Protein AF-A0A9K3I6A5-F1 (afdb_monomer_lite)

Radius of gyration: 23.33 Å; chains: 1; bounding box: 49×48×54 Å

Structure (mmCIF, N/CA/C/O backbone):
data_AF-A0A9K3I6A5-F1
#
_entry.id   AF-A0A9K3I6A5-F1
#
loop_
_atom_site.group_PDB
_atom_site.id
_atom_site.type_symbol
_atom_site.label_atom_id
_atom_site.label_alt_id
_atom_site.label_comp_id
_atom_site.label_asym_id
_atom_site.label_entity_id
_atom_site.label_seq_id
_atom_site.pdbx_PDB_ins_code
_atom_site.Cartn_x
_atom_site.Cartn_y
_atom_site.Cartn_z
_atom_site.occupancy
_atom_site.B_iso_or_equiv
_atom_site.auth_seq_id
_atom_site.auth_comp_id
_atom_site.auth_asym_id
_atom_site.auth_atom_id
_atom_site.pdbx_PDB_model_num
ATOM 1 N N . MET A 1 1 ? 2.459 -19.059 -6.907 1.00 91.19 1 MET A N 1
ATOM 2 C CA . MET A 1 1 ? 3.834 -18.663 -7.290 1.00 91.19 1 MET A CA 1
ATOM 3 C C . MET A 1 1 ? 4.546 -19.708 -8.149 1.00 91.19 1 MET A C 1
ATOM 5 O O . MET A 1 1 ? 4.910 -19.377 -9.267 1.00 91.19 1 MET A O 1
ATOM 9 N N . LEU A 1 2 ? 4.721 -20.963 -7.708 1.00 96.62 2 LEU A N 1
ATOM 10 C CA . LEU A 1 2 ? 5.459 -21.967 -8.505 1.00 96.62 2 LEU A CA 1
ATOM 11 C C . LEU A 1 2 ? 4.764 -22.342 -9.825 1.00 96.62 2 LEU A C 1
ATOM 13 O O . LEU A 1 2 ? 5.400 -22.344 -10.875 1.00 96.62 2 LEU A O 1
ATOM 17 N N . PHE A 1 3 ? 3.450 -22.591 -9.791 1.00 98.12 3 PHE A N 1
ATOM 18 C CA . PHE A 1 3 ? 2.690 -22.912 -11.003 1.00 98.12 3 PHE A CA 1
ATOM 19 C C . PHE A 1 3 ? 2.678 -21.756 -12.011 1.00 98.12 3 PHE A C 1
ATOM 21 O O . PHE A 1 3 ? 2.922 -21.981 -13.190 1.00 98.12 3 PHE A O 1
ATOM 28 N N . SER A 1 4 ? 2.455 -20.517 -11.554 1.00 97.44 4 SER A N 1
ATOM 29 C CA . SER A 1 4 ? 2.487 -19.337 -12.426 1.00 97.44 4 SER A CA 1
ATOM 30 C C . SER A 1 4 ? 3.867 -19.139 -13.060 1.00 97.44 4 SER A C 1
ATOM 32 O O . SER A 1 4 ? 3.940 -18.835 -14.246 1.00 97.44 4 SER A O 1
ATOM 34 N N . GLY A 1 5 ? 4.953 -19.388 -12.318 1.00 97.69 5 GLY A N 1
ATOM 35 C CA . GLY A 1 5 ? 6.316 -19.368 -12.858 1.00 97.69 5 GLY A CA 1
ATOM 36 C C . GLY A 1 5 ? 6.540 -20.426 -13.942 1.00 97.69 5 GLY A C 1
ATOM 37 O O . GLY A 1 5 ? 6.960 -20.094 -15.047 1.00 97.69 5 GLY A O 1
ATOM 38 N N . TRP A 1 6 ? 6.187 -21.688 -13.672 1.00 98.19 6 TRP A N 1
ATOM 39 C CA . TRP A 1 6 ? 6.260 -22.761 -14.674 1.00 98.19 6 TRP A CA 1
ATOM 40 C C . TRP A 1 6 ? 5.410 -22.448 -15.913 1.00 98.19 6 TRP A C 1
ATOM 42 O O . TRP A 1 6 ? 5.865 -22.622 -17.042 1.00 98.19 6 TRP A O 1
ATOM 52 N N . PHE A 1 7 ? 4.190 -21.948 -15.712 1.00 98.56 7 PHE A N 1
ATOM 53 C CA . PHE A 1 7 ? 3.254 -21.631 -16.785 1.00 98.56 7 PHE A CA 1
ATOM 54 C C . PHE A 1 7 ? 3.780 -20.505 -17.680 1.00 98.56 7 PHE A C 1
ATOM 56 O O . PHE A 1 7 ? 3.837 -20.671 -18.898 1.00 98.56 7 PHE A O 1
ATOM 63 N N . HIS A 1 8 ? 4.234 -19.393 -17.097 1.00 98.38 8 HIS A N 1
ATOM 64 C CA . HIS A 1 8 ? 4.787 -18.266 -17.852 1.00 98.38 8 HIS A CA 1
ATOM 65 C C . HIS A 1 8 ? 6.189 -18.522 -18.414 1.00 98.38 8 HIS A C 1
ATOM 67 O O . HIS A 1 8 ? 6.674 -17.714 -19.195 1.00 98.38 8 HIS A O 1
ATOM 73 N N . TYR A 1 9 ? 6.826 -19.645 -18.080 1.00 98.06 9 TYR A N 1
ATOM 74 C CA . TYR A 1 9 ? 8.066 -20.072 -18.724 1.00 98.06 9 TYR A CA 1
ATOM 75 C C . TYR A 1 9 ? 7.823 -21.095 -19.846 1.00 98.06 9 TYR A C 1
ATOM 77 O O . TYR A 1 9 ? 8.340 -20.940 -20.948 1.00 98.06 9 TYR A O 1
ATOM 85 N N . HIS A 1 10 ? 7.002 -22.124 -19.604 1.00 98.06 10 HIS A N 1
ATOM 86 C CA . HIS A 1 10 ? 6.836 -23.255 -20.529 1.00 98.06 10 HIS A CA 1
ATOM 87 C C . HIS A 1 10 ? 5.569 -23.225 -21.390 1.00 98.06 10 HIS A C 1
ATOM 89 O O . HIS A 1 10 ? 5.516 -23.928 -22.400 1.00 98.06 10 HIS A O 1
ATOM 95 N N . LYS A 1 11 ? 4.521 -22.499 -20.986 1.00 98.25 11 LYS A N 1
ATOM 96 C CA . LYS A 1 11 ? 3.213 -22.513 -21.670 1.00 98.25 11 LYS A CA 1
ATOM 97 C C . LYS A 1 11 ? 2.861 -21.181 -22.312 1.00 98.25 11 LYS A C 1
ATOM 99 O O . LYS A 1 11 ? 2.410 -21.169 -23.451 1.00 98.25 11 LYS A O 1
ATOM 104 N N . ALA A 1 12 ? 3.079 -20.083 -21.601 1.00 97.88 12 ALA A N 1
ATOM 105 C CA . ALA A 1 12 ? 2.720 -18.740 -22.037 1.00 97.88 12 ALA A CA 1
ATOM 106 C C . ALA A 1 12 ? 3.873 -17.762 -21.776 1.00 97.88 12 ALA A C 1
ATOM 108 O O . ALA A 1 12 ? 3.742 -16.840 -20.969 1.00 97.88 12 ALA A O 1
ATOM 109 N N . ALA A 1 13 ? 5.005 -18.001 -22.447 1.00 98.31 13 ALA A N 1
ATOM 110 C CA . ALA A 1 13 ? 6.182 -17.138 -22.385 1.00 98.31 13 ALA A CA 1
ATOM 111 C C . ALA A 1 13 ? 5.882 -15.749 -22.982 1.00 98.31 13 ALA A C 1
ATOM 113 O O . ALA A 1 13 ? 5.562 -15.665 -24.175 1.00 98.31 13 ALA A O 1
ATOM 114 N N . PRO A 1 14 ? 5.967 -14.655 -22.195 1.00 97.62 14 PRO A N 1
ATOM 115 C CA . PRO A 1 14 ? 5.760 -13.309 -22.715 1.00 97.62 14 PRO A CA 1
ATOM 116 C C . PRO A 1 14 ? 6.857 -12.910 -23.708 1.00 97.62 14 PRO A C 1
ATOM 118 O O . PRO A 1 14 ? 7.991 -13.386 -23.652 1.00 97.62 14 PRO A O 1
ATOM 121 N N . LYS A 1 15 ? 6.523 -11.998 -24.624 1.00 97.69 15 LYS A N 1
ATOM 122 C CA . LYS A 1 15 ? 7.484 -11.428 -25.581 1.00 97.69 15 LYS A CA 1
ATOM 123 C C . LYS A 1 15 ? 8.241 -10.257 -24.955 1.00 97.69 15 LYS A C 1
ATOM 125 O O . LYS A 1 15 ? 7.731 -9.617 -24.043 1.00 97.69 15 LYS A O 1
ATOM 130 N N . LEU A 1 16 ? 9.403 -9.908 -25.514 1.00 95.94 16 LEU A N 1
ATOM 131 C CA . LEU A 1 16 ? 10.218 -8.782 -25.038 1.00 95.94 16 LEU A CA 1
ATOM 132 C C . LEU A 1 16 ? 9.429 -7.463 -24.949 1.00 95.94 16 LEU A C 1
ATOM 134 O O . LEU A 1 16 ? 9.549 -6.761 -23.955 1.00 95.94 16 LEU A O 1
ATOM 138 N N . ALA A 1 17 ? 8.562 -7.180 -25.927 1.00 94.56 17 ALA A N 1
ATOM 139 C CA . ALA A 1 17 ? 7.719 -5.983 -25.923 1.00 94.56 17 ALA A CA 1
ATOM 140 C C . ALA A 1 17 ? 6.834 -5.861 -24.666 1.00 94.56 17 ALA A C 1
ATOM 142 O O . ALA A 1 17 ? 6.583 -4.753 -24.218 1.00 94.56 17 ALA A O 1
ATOM 143 N N . TRP A 1 18 ? 6.404 -6.981 -24.072 1.00 95.62 18 TRP A N 1
ATOM 144 C CA . TRP A 1 18 ? 5.641 -6.968 -22.820 1.00 95.62 18 TRP A CA 1
ATOM 145 C C . TRP A 1 18 ? 6.509 -6.552 -21.627 1.00 95.62 18 TRP A C 1
ATOM 147 O O . TRP A 1 18 ? 6.072 -5.775 -20.790 1.00 95.62 18 TRP A O 1
ATOM 157 N N . PHE A 1 19 ? 7.757 -7.028 -21.569 1.00 95.25 19 PHE A N 1
ATOM 158 C CA . PHE A 1 19 ? 8.698 -6.650 -20.510 1.00 95.25 19 PHE A CA 1
ATOM 159 C C . PHE A 1 19 ? 9.186 -5.199 -20.629 1.00 95.25 19 PHE A C 1
ATOM 161 O O . PHE A 1 19 ? 9.589 -4.610 -19.631 1.00 95.25 19 PHE A O 1
ATOM 168 N N . GLN A 1 20 ? 9.180 -4.638 -21.841 1.00 94.00 20 GLN A N 1
ATOM 169 C CA . GLN A 1 20 ? 9.638 -3.274 -22.119 1.00 94.00 20 GLN A CA 1
ATOM 170 C C . GLN A 1 20 ? 8.522 -2.223 -22.063 1.00 94.00 20 GLN A C 1
ATOM 172 O O . GLN A 1 20 ? 8.818 -1.037 -22.180 1.00 94.00 20 GLN A O 1
ATOM 177 N N . ASP A 1 21 ? 7.267 -2.632 -21.858 1.00 92.50 21 ASP A N 1
ATOM 178 C CA . ASP A 1 21 ? 6.134 -1.727 -21.643 1.00 92.50 21 ASP A CA 1
ATOM 179 C C . ASP A 1 21 ? 6.177 -1.155 -20.213 1.00 92.50 21 ASP A C 1
ATOM 181 O O . ASP A 1 21 ? 5.467 -1.583 -19.295 1.00 92.50 21 ASP A O 1
ATOM 185 N N . VAL A 1 22 ? 7.103 -0.217 -20.005 1.00 92.88 22 VAL A N 1
ATOM 186 C CA . VAL A 1 22 ? 7.383 0.377 -18.693 1.00 92.88 22 VAL A CA 1
ATOM 187 C C . VAL A 1 22 ? 6.259 1.284 -18.218 1.00 92.88 22 VAL A C 1
ATOM 189 O O . VAL A 1 22 ? 6.018 1.360 -17.016 1.00 92.88 22 VAL A O 1
ATOM 192 N N . GLU A 1 23 ? 5.536 1.927 -19.132 1.00 89.69 23 GLU A N 1
ATOM 193 C CA . GLU A 1 23 ? 4.341 2.703 -18.820 1.00 89.69 23 GLU A CA 1
ATOM 194 C C . GLU A 1 23 ? 3.260 1.805 -18.208 1.00 89.69 23 GLU A C 1
ATOM 196 O O . GLU A 1 23 ? 2.733 2.112 -17.134 1.00 89.69 23 GLU A O 1
ATOM 201 N N . SER A 1 24 ? 2.961 0.663 -18.838 1.00 89.56 24 SER A N 1
ATOM 202 C CA . SER A 1 24 ? 2.014 -0.308 -18.286 1.00 89.56 24 SER A CA 1
ATOM 203 C C . SER A 1 24 ? 2.504 -0.876 -16.958 1.00 89.56 24 SER A C 1
ATOM 205 O O . SER A 1 24 ? 1.745 -0.884 -15.986 1.00 89.56 24 SER A O 1
ATOM 207 N N . MET A 1 25 ? 3.773 -1.289 -16.875 1.00 92.31 25 MET A N 1
ATOM 208 C CA . MET A 1 25 ? 4.369 -1.815 -15.644 1.00 92.31 25 MET A CA 1
ATOM 209 C C . MET A 1 25 ? 4.232 -0.824 -14.479 1.00 92.31 25 MET A C 1
ATOM 211 O O . MET A 1 25 ? 3.760 -1.194 -13.404 1.00 92.31 25 MET A O 1
ATOM 215 N N . LEU A 1 26 ? 4.611 0.441 -14.682 1.00 89.56 26 LEU A N 1
ATOM 216 C CA . LEU A 1 26 ? 4.560 1.467 -13.640 1.00 89.56 26 LEU A CA 1
ATOM 217 C C . LEU A 1 26 ? 3.125 1.809 -13.244 1.00 89.56 26 LEU A C 1
ATOM 219 O O . LEU A 1 26 ? 2.847 1.911 -12.052 1.00 89.56 26 LEU A O 1
ATOM 223 N N . ASN A 1 27 ? 2.198 1.914 -14.197 1.00 86.38 27 ASN A N 1
ATOM 224 C CA . ASN A 1 27 ? 0.789 2.162 -13.886 1.00 86.38 27 ASN A CA 1
ATOM 225 C C . ASN A 1 27 ? 0.187 1.025 -13.048 1.00 86.38 27 ASN A C 1
ATOM 227 O O . ASN A 1 27 ? -0.461 1.280 -12.032 1.00 86.38 27 ASN A O 1
ATOM 231 N N . HIS A 1 28 ? 0.442 -0.231 -13.425 1.00 88.44 28 HIS A N 1
ATOM 232 C CA . HIS A 1 28 ? -0.059 -1.389 -12.683 1.00 88.44 28 HIS A CA 1
ATOM 233 C C . HIS A 1 28 ? 0.605 -1.533 -11.311 1.00 88.44 28 HIS A C 1
ATOM 235 O O . HIS A 1 28 ? -0.071 -1.893 -10.349 1.00 88.44 28 HIS A O 1
ATOM 241 N N . HIS A 1 29 ? 1.898 -1.233 -11.178 1.00 91.19 29 HIS A N 1
ATOM 242 C CA . HIS A 1 29 ? 2.571 -1.302 -9.883 1.00 91.19 29 HIS A CA 1
ATOM 243 C C . HIS A 1 29 ? 2.175 -0.150 -8.954 1.00 91.19 29 HIS A C 1
ATOM 245 O O . HIS A 1 29 ? 1.862 -0.390 -7.792 1.00 91.19 29 HIS A O 1
ATOM 251 N N . LEU A 1 30 ? 2.137 1.092 -9.436 1.00 88.31 30 LEU A N 1
ATOM 252 C CA . LEU A 1 30 ? 1.812 2.243 -8.593 1.00 88.31 30 LEU A CA 1
ATOM 253 C C . LEU A 1 30 ? 0.329 2.263 -8.212 1.00 88.31 30 LEU A C 1
ATOM 255 O O . LEU A 1 30 ? 0.004 2.329 -7.029 1.00 88.31 30 LEU A O 1
ATOM 259 N N . ALA A 1 31 ? -0.581 2.182 -9.185 1.00 88.94 31 ALA A N 1
ATOM 260 C CA . ALA A 1 31 ? -2.014 2.261 -8.902 1.00 88.94 31 ALA A CA 1
ATOM 261 C C . ALA A 1 31 ? -2.582 0.921 -8.415 1.00 88.94 31 ALA A C 1
ATOM 263 O O . ALA A 1 31 ? -3.365 0.889 -7.470 1.00 88.94 31 ALA A O 1
ATOM 264 N N . GLY A 1 32 ? -2.181 -0.184 -9.048 1.00 88.12 32 GLY A N 1
ATOM 265 C CA . GLY A 1 32 ? -2.659 -1.521 -8.707 1.00 88.12 32 GLY A CA 1
ATOM 266 C C . GLY A 1 32 ? -1.982 -2.066 -7.455 1.00 88.12 32 GLY A C 1
ATOM 267 O O . GLY A 1 32 ? -2.600 -2.132 -6.400 1.00 88.12 32 GLY A O 1
ATOM 268 N N . LEU A 1 33 ? -0.710 -2.456 -7.564 1.00 90.94 33 LEU A N 1
ATOM 269 C CA . LEU A 1 33 ? -0.003 -3.145 -6.479 1.00 90.94 33 LEU A CA 1
ATOM 270 C C . LEU A 1 33 ? 0.092 -2.288 -5.208 1.00 90.94 33 LEU A C 1
ATOM 272 O O . LEU A 1 33 ? -0.304 -2.745 -4.139 1.00 90.94 33 LEU A O 1
ATOM 276 N N . LEU A 1 34 ? 0.596 -1.057 -5.318 1.00 89.31 34 LEU A N 1
ATOM 277 C CA . LEU A 1 34 ? 0.757 -0.171 -4.165 1.00 89.31 34 LEU A CA 1
ATOM 278 C C . LEU A 1 34 ? -0.564 0.504 -3.792 1.00 89.31 34 LEU A C 1
ATOM 280 O O . LEU A 1 34 ? -0.952 0.456 -2.632 1.00 89.31 34 LEU A O 1
ATOM 284 N N . GLY A 1 35 ? -1.282 1.088 -4.753 1.00 89.25 35 GLY A N 1
ATOM 285 C CA . GLY A 1 35 ? -2.539 1.795 -4.495 1.00 89.25 35 GLY A CA 1
ATOM 286 C C . GLY A 1 35 ? -3.647 0.892 -3.948 1.00 89.25 35 GLY A C 1
ATOM 287 O O . GLY A 1 35 ? -4.131 1.129 -2.842 1.00 89.25 35 GLY A O 1
ATOM 288 N N . LEU A 1 36 ? -4.031 -0.166 -4.674 1.00 91.38 36 LEU A N 1
ATOM 289 C CA . LEU A 1 36 ? -5.072 -1.094 -4.203 1.00 91.38 36 LEU A CA 1
ATOM 290 C C . LEU A 1 36 ? -4.603 -1.918 -3.002 1.00 91.38 36 LEU A C 1
ATOM 292 O O . LEU A 1 36 ? -5.423 -2.222 -2.138 1.00 91.38 36 LEU A O 1
ATOM 296 N N . GLY A 1 37 ? -3.312 -2.256 -2.917 1.00 91.12 37 GLY A N 1
ATOM 297 C CA . GLY A 1 37 ? -2.743 -2.925 -1.744 1.00 91.12 37 GLY A CA 1
ATOM 298 C C . GLY A 1 37 ? -2.881 -2.072 -0.483 1.00 91.12 37 GLY A C 1
ATOM 299 O O . GLY A 1 37 ? -3.401 -2.538 0.527 1.00 91.12 37 GLY A O 1
ATOM 300 N N . SER A 1 38 ? -2.501 -0.798 -0.578 1.00 90.06 38 SER A N 1
ATOM 301 C CA . SER A 1 38 ? -2.636 0.202 0.483 1.00 90.06 38 SER A CA 1
ATOM 302 C C . SER A 1 38 ? -4.102 0.419 0.876 1.00 90.06 38 SER A C 1
ATOM 304 O O . SER A 1 38 ? -4.455 0.258 2.040 1.00 90.06 38 SER A O 1
ATOM 306 N N . LEU A 1 39 ? -4.992 0.642 -0.100 1.00 92.50 39 LEU A N 1
ATOM 307 C CA . LEU A 1 39 ? -6.433 0.795 0.138 1.00 92.50 39 LEU A CA 1
ATOM 308 C C . LEU A 1 39 ? -7.047 -0.434 0.826 1.00 92.50 39 LEU A C 1
ATOM 310 O O . LEU A 1 39 ? -7.827 -0.296 1.768 1.00 92.50 39 LEU A O 1
ATOM 314 N N . SER A 1 40 ? -6.682 -1.638 0.377 1.00 93.81 40 SER A N 1
ATOM 315 C CA . SER A 1 40 ? -7.147 -2.891 0.985 1.00 93.81 40 SER A CA 1
ATOM 316 C C . SER A 1 40 ? -6.631 -3.038 2.415 1.00 93.81 40 SER A C 1
ATOM 318 O O . SER A 1 40 ? -7.360 -3.504 3.288 1.00 93.81 40 SER A O 1
ATOM 320 N N . TRP A 1 41 ? -5.391 -2.613 2.669 1.00 95.19 41 TRP A N 1
ATOM 321 C CA . TRP A 1 41 ? -4.797 -2.629 4.000 1.00 95.19 41 TRP A CA 1
ATOM 322 C C . TRP A 1 41 ? -5.460 -1.627 4.949 1.00 95.19 41 TRP A C 1
ATOM 324 O O . TRP A 1 41 ? -5.716 -1.975 6.099 1.00 95.19 41 TRP A O 1
ATOM 334 N N . ALA A 1 42 ? -5.823 -0.426 4.494 1.00 93.94 42 ALA A N 1
ATOM 335 C CA . ALA A 1 42 ? -6.663 0.472 5.290 1.00 93.94 42 ALA A CA 1
ATOM 336 C C . ALA A 1 42 ? -8.033 -0.123 5.576 1.00 93.94 42 ALA A C 1
ATOM 338 O O . ALA A 1 42 ? -8.463 -0.101 6.723 1.00 93.94 42 ALA A O 1
ATOM 339 N N . GLY A 1 43 ? -8.705 -0.686 4.568 1.00 93.81 43 GLY A N 1
ATOM 340 C CA . GLY A 1 43 ? -9.987 -1.360 4.775 1.00 93.81 43 GLY A CA 1
ATOM 341 C C . GLY A 1 43 ? -9.877 -2.466 5.828 1.00 93.81 43 GLY A C 1
ATOM 342 O O . GLY A 1 43 ? -10.705 -2.549 6.731 1.00 93.81 43 GLY A O 1
ATOM 343 N N . HIS A 1 44 ? -8.809 -3.266 5.775 1.00 95.50 44 HIS A N 1
ATOM 344 C CA . HIS A 1 44 ? -8.507 -4.269 6.795 1.00 95.50 44 HIS A CA 1
ATOM 345 C C . HIS A 1 44 ? -8.304 -3.642 8.183 1.00 95.50 44 HIS A C 1
ATOM 347 O O . HIS A 1 44 ? -8.924 -4.086 9.148 1.00 95.50 44 HIS A O 1
ATOM 353 N N . GLN A 1 45 ? -7.480 -2.598 8.292 1.00 95.56 45 GLN A N 1
ATOM 354 C CA . GLN A 1 45 ? -7.250 -1.913 9.564 1.00 95.56 45 GLN A CA 1
ATOM 355 C C . GLN A 1 45 ? -8.550 -1.344 10.141 1.00 95.56 45 GLN A C 1
ATOM 357 O O . GLN A 1 45 ? -8.849 -1.595 11.304 1.00 95.56 45 GLN A O 1
ATOM 362 N N . VAL A 1 46 ? -9.347 -0.641 9.332 1.00 94.94 46 VAL A N 1
ATOM 363 C CA . VAL A 1 46 ? -10.582 0.029 9.760 1.00 94.94 46 VAL A CA 1
ATOM 364 C C . VAL A 1 46 ? -11.654 -0.965 10.195 1.00 94.94 46 VAL A C 1
ATOM 366 O O . VAL A 1 46 ? -12.281 -0.777 11.234 1.00 94.94 46 VAL A O 1
ATOM 369 N N . HIS A 1 47 ? -11.870 -2.025 9.417 1.00 94.75 47 HIS A N 1
ATOM 370 C CA . HIS A 1 47 ? -12.995 -2.936 9.639 1.00 94.75 47 HIS A CA 1
ATOM 371 C C . HIS A 1 47 ? -12.657 -4.144 10.515 1.00 94.75 47 HIS A C 1
ATOM 373 O O . HIS A 1 47 ? -13.576 -4.787 11.015 1.00 94.75 47 HIS A O 1
ATOM 379 N N . LEU A 1 48 ? -11.373 -4.474 10.694 1.00 94.88 48 LEU A N 1
ATOM 380 C CA . LEU A 1 48 ? -10.950 -5.662 11.442 1.00 94.88 48 LEU A CA 1
ATOM 381 C C . LEU A 1 48 ? -9.98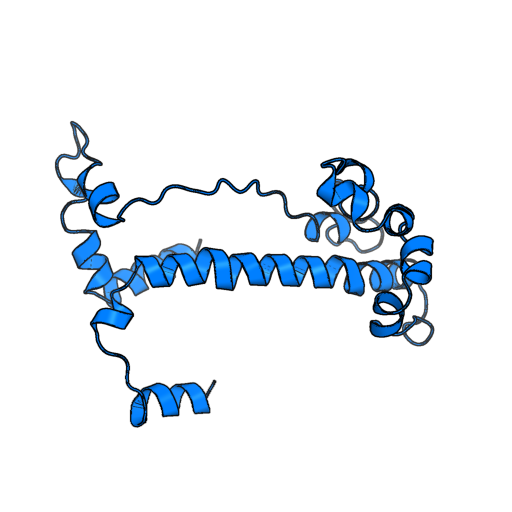0 -5.329 12.570 1.00 94.88 48 LEU A C 1
ATOM 383 O O . LEU A 1 48 ? -10.259 -5.650 13.722 1.00 94.88 48 LEU A O 1
ATOM 387 N N . SER A 1 49 ? -8.848 -4.692 12.268 1.00 95.44 49 SER A N 1
ATOM 388 C CA . SER A 1 49 ? -7.808 -4.487 13.283 1.00 95.44 49 SER A CA 1
ATOM 389 C C . SER A 1 49 ? -8.239 -3.499 14.369 1.00 95.44 49 SER A C 1
ATOM 391 O O . SER A 1 49 ? -8.012 -3.769 15.543 1.00 95.44 49 SER A O 1
ATOM 393 N N . LEU A 1 50 ? -8.878 -2.386 13.998 1.00 95.44 50 LEU A N 1
ATOM 394 C CA . LEU A 1 50 ? -9.314 -1.332 14.918 1.00 95.44 50 LEU A CA 1
ATOM 395 C C . LEU A 1 50 ? -10.303 -1.836 15.986 1.00 95.44 50 LEU A C 1
ATOM 397 O O . LEU A 1 50 ? -9.985 -1.691 17.170 1.00 95.44 50 LEU A O 1
ATOM 401 N N . PRO A 1 51 ? -11.431 -2.487 15.626 1.00 95.62 51 PRO A N 1
ATOM 402 C CA . PRO A 1 51 ? -12.369 -3.026 16.612 1.00 95.62 51 PRO A CA 1
ATOM 403 C C . PRO A 1 51 ? -11.707 -3.990 17.595 1.00 95.62 51 PRO A C 1
ATOM 405 O O . PRO A 1 51 ? -11.877 -3.869 18.806 1.00 95.62 51 PRO A O 1
ATOM 408 N N . ILE A 1 52 ? -10.899 -4.921 17.079 1.00 95.88 52 ILE A N 1
ATOM 409 C CA . ILE A 1 52 ? -10.222 -5.933 17.897 1.00 95.88 52 ILE A CA 1
ATOM 410 C C . ILE A 1 52 ? -9.225 -5.269 18.849 1.00 95.88 52 ILE A C 1
ATOM 412 O O . ILE A 1 52 ? -9.210 -5.586 20.039 1.00 95.88 52 ILE A O 1
ATOM 416 N N . ASN A 1 53 ? -8.425 -4.313 18.366 1.00 94.50 53 ASN A N 1
ATOM 417 C CA . ASN A 1 53 ? -7.452 -3.625 19.212 1.00 94.50 53 ASN A CA 1
ATOM 418 C C . ASN A 1 53 ? -8.107 -2.801 20.318 1.00 94.50 53 ASN A C 1
ATOM 420 O O . ASN A 1 53 ? -7.521 -2.677 21.388 1.00 94.50 53 ASN A O 1
ATOM 424 N N . GLN A 1 54 ? -9.310 -2.268 20.112 1.00 93.38 54 GLN A N 1
ATOM 425 C CA . GLN A 1 54 ? -10.017 -1.550 21.171 1.00 93.38 54 GLN A CA 1
ATOM 426 C C . GLN A 1 54 ? -10.354 -2.467 22.354 1.00 93.38 54 GLN A C 1
ATOM 428 O O . GLN A 1 54 ? -10.164 -2.074 23.505 1.00 93.38 54 GLN A O 1
ATOM 433 N N . PHE A 1 55 ? -10.769 -3.707 22.085 1.00 94.75 55 PHE A N 1
ATOM 434 C CA . PHE A 1 55 ? -10.995 -4.714 23.126 1.00 94.75 55 PHE A CA 1
ATOM 435 C C . PHE A 1 55 ? -9.694 -5.204 23.766 1.00 94.75 55 PHE A C 1
ATOM 437 O O . PHE A 1 55 ? -9.618 -5.307 24.991 1.00 94.75 55 PHE A O 1
ATOM 444 N N . LEU A 1 56 ? -8.655 -5.455 22.963 1.00 94.88 56 LEU A N 1
ATOM 445 C CA . LEU A 1 56 ? -7.347 -5.873 23.480 1.00 94.88 56 LEU A CA 1
ATOM 446 C C . LEU A 1 56 ? -6.731 -4.802 24.388 1.00 94.88 56 LEU A C 1
ATOM 448 O O . LEU A 1 56 ? -6.248 -5.119 25.473 1.00 94.88 56 LEU A O 1
ATOM 452 N N . ASN A 1 57 ? -6.820 -3.529 24.000 1.00 92.94 57 ASN A N 1
ATOM 453 C CA . ASN A 1 57 ? -6.340 -2.406 24.805 1.00 92.94 57 ASN A CA 1
ATOM 454 C C . ASN A 1 57 ? -7.162 -2.210 26.090 1.00 92.94 57 ASN A C 1
ATOM 456 O O . ASN A 1 57 ? -6.651 -1.656 27.061 1.00 92.94 57 ASN A O 1
ATOM 460 N N . ALA A 1 58 ? -8.412 -2.682 26.119 1.00 93.44 58 ALA A N 1
ATOM 461 C CA . ALA A 1 58 ? -9.250 -2.720 27.316 1.00 93.44 58 ALA A CA 1
ATOM 462 C C . ALA A 1 58 ? -9.000 -3.961 28.201 1.00 93.44 58 ALA A C 1
ATOM 464 O O . ALA A 1 58 ? -9.628 -4.096 29.250 1.00 93.44 58 ALA A O 1
ATOM 465 N N . GLY A 1 59 ? -8.091 -4.861 27.806 1.00 94.38 59 GLY A N 1
ATOM 466 C CA . GLY A 1 59 ? -7.736 -6.059 28.570 1.00 94.38 59 GLY A CA 1
ATOM 467 C C . GLY A 1 59 ? -8.757 -7.196 28.479 1.00 94.38 59 GLY A C 1
ATOM 468 O O . GLY A 1 59 ? -8.774 -8.063 29.351 1.00 94.38 59 GLY A O 1
ATOM 469 N N . VAL A 1 60 ? -9.615 -7.198 27.456 1.00 96.31 60 VAL A N 1
ATOM 470 C CA . VAL A 1 60 ? -10.577 -8.285 27.223 1.00 96.31 60 VAL A CA 1
ATOM 471 C C . VAL A 1 60 ? -9.838 -9.540 26.758 1.00 96.31 60 VAL A C 1
ATOM 473 O O . VAL A 1 60 ? -8.963 -9.466 25.893 1.00 96.31 60 VAL A O 1
ATOM 476 N N . ASP A 1 61 ? -10.186 -10.699 27.328 1.00 96.75 61 ASP A N 1
ATOM 477 C CA . ASP A 1 61 ? -9.616 -11.979 26.898 1.00 96.75 61 ASP A CA 1
ATOM 478 C C . ASP A 1 61 ? -9.951 -12.219 25.413 1.00 96.75 61 ASP A C 1
ATOM 480 O O . ASP A 1 61 ? -11.121 -12.108 25.038 1.00 96.75 61 ASP A O 1
ATOM 484 N N . PRO A 1 62 ? -8.975 -12.577 24.557 1.00 94.88 62 PRO A N 1
ATOM 485 C CA . PRO A 1 62 ? -9.210 -12.797 23.131 1.00 94.88 62 PRO A CA 1
ATOM 486 C C . PRO A 1 62 ? -10.333 -13.785 22.791 1.00 94.88 62 PRO A C 1
ATOM 488 O O . PRO A 1 62 ? -10.870 -13.717 21.690 1.00 94.88 62 PRO A O 1
ATOM 491 N N . LYS A 1 63 ? -10.689 -14.706 23.696 1.00 96.06 63 LYS A N 1
ATOM 492 C CA . LYS A 1 63 ? -11.793 -15.663 23.505 1.00 96.06 63 LYS A CA 1
ATOM 493 C C . LYS A 1 63 ? -13.176 -15.039 23.673 1.00 96.06 63 LYS A C 1
ATOM 495 O O . LYS A 1 63 ? -14.138 -15.582 23.143 1.00 96.06 63 LYS A O 1
ATOM 500 N N . GLU A 1 64 ? -13.260 -13.940 24.415 1.00 95.62 64 GLU A N 1
ATOM 501 C CA . GLU A 1 64 ? -14.495 -13.188 24.655 1.00 95.62 64 GLU A CA 1
ATOM 502 C C . GLU A 1 64 ? -14.709 -12.099 23.590 1.00 95.62 64 GLU A C 1
ATOM 504 O O . GLU A 1 64 ? -15.798 -11.537 23.478 1.00 95.62 64 GLU A O 1
ATOM 509 N N . ILE A 1 65 ? -13.676 -11.791 22.794 1.00 95.12 65 ILE A N 1
ATOM 510 C CA . ILE A 1 65 ? -13.787 -10.864 21.668 1.00 95.12 65 ILE A CA 1
ATOM 511 C C . ILE A 1 65 ? -14.560 -11.554 20.544 1.00 95.12 65 ILE A C 1
ATOM 513 O O . ILE A 1 65 ? -14.219 -12.654 20.109 1.00 95.12 65 ILE A O 1
ATOM 517 N N . GLN A 1 66 ? -15.586 -10.865 20.052 1.00 94.56 66 GLN A N 1
ATOM 518 C CA . GLN A 1 66 ? -16.343 -11.272 18.873 1.00 94.56 66 GLN A CA 1
ATOM 519 C C . GLN A 1 66 ? -15.427 -11.534 17.677 1.00 94.56 66 GLN A C 1
ATOM 521 O O . GLN A 1 66 ? -14.365 -10.925 17.509 1.00 94.56 66 GLN A O 1
ATOM 526 N N . LEU A 1 67 ? -15.834 -12.463 16.820 1.00 95.56 67 LEU A N 1
ATOM 527 C CA . LEU A 1 67 ? -15.005 -12.848 15.689 1.00 95.56 67 LEU A CA 1
ATOM 528 C C . LEU A 1 67 ? -14.981 -11.728 14.635 1.00 95.56 67 LEU A C 1
ATOM 530 O O . LEU A 1 67 ? -15.984 -11.046 14.431 1.00 95.56 67 LEU A O 1
ATOM 534 N N . PRO A 1 68 ? -13.876 -11.565 13.881 1.00 94.25 68 PRO A N 1
ATOM 535 C CA . PRO A 1 68 ? -13.720 -10.462 12.926 1.00 94.25 68 PRO A CA 1
ATOM 536 C C . PRO A 1 68 ? -14.872 -10.330 11.911 1.00 94.25 68 PRO A C 1
ATOM 538 O O . PRO A 1 68 ? -15.241 -9.229 11.513 1.00 94.25 68 PRO A O 1
ATOM 541 N N . HIS A 1 69 ? -15.467 -11.451 11.492 1.00 95.38 69 HIS A N 1
ATOM 542 C CA . HIS A 1 69 ? -16.579 -11.448 10.540 1.00 95.38 69 HIS A CA 1
ATOM 543 C C . HIS A 1 69 ? -17.894 -10.927 11.141 1.00 95.38 69 HIS A C 1
ATOM 545 O O . HIS A 1 69 ? -18.740 -10.442 10.394 1.00 95.38 69 HIS A O 1
ATOM 551 N N . GLU A 1 70 ? -18.072 -10.989 12.462 1.00 95.25 70 GLU A N 1
ATOM 552 C CA . GLU A 1 70 ? -19.265 -10.475 13.143 1.00 95.25 70 GLU A CA 1
ATOM 553 C C . GLU A 1 70 ? -19.305 -8.944 13.073 1.00 95.25 70 GLU A C 1
ATOM 555 O O . GLU A 1 70 ? -20.351 -8.380 12.758 1.00 95.25 70 GLU A O 1
ATOM 560 N N . PHE A 1 71 ? -18.155 -8.275 13.227 1.00 93.81 71 PHE A N 1
ATOM 561 C CA . PHE A 1 71 ? -18.032 -6.822 13.049 1.00 93.81 71 PHE A CA 1
ATOM 562 C C . PHE A 1 71 ? -18.326 -6.361 11.616 1.00 93.81 71 PHE A C 1
ATOM 564 O O . PHE A 1 71 ? -18.889 -5.289 11.418 1.00 93.81 71 PHE A O 1
ATOM 571 N N . ILE A 1 72 ? -17.974 -7.164 10.604 1.00 92.25 72 ILE A N 1
ATOM 572 C CA . ILE A 1 72 ? -18.271 -6.841 9.198 1.00 92.25 72 ILE A CA 1
ATOM 573 C C . ILE A 1 72 ? -19.773 -6.956 8.918 1.00 92.25 72 ILE A C 1
ATOM 575 O O . ILE A 1 72 ? -20.339 -6.132 8.202 1.00 92.25 72 ILE A O 1
ATOM 579 N N . LEU A 1 73 ? -20.411 -8.006 9.440 1.00 94.00 73 LEU A N 1
ATOM 580 C CA . LEU A 1 73 ? -21.813 -8.311 9.154 1.00 94.00 73 LEU A CA 1
ATOM 581 C C . LEU A 1 73 ? -22.788 -7.475 9.985 1.00 94.00 73 LEU A C 1
ATOM 583 O O . LEU A 1 73 ? -23.939 -7.314 9.580 1.00 94.00 73 LEU A O 1
ATOM 587 N N . ASN A 1 74 ? -22.346 -6.951 11.128 1.00 93.88 74 ASN A N 1
ATOM 588 C CA . ASN A 1 74 ? -23.178 -6.171 12.028 1.00 93.88 74 ASN A CA 1
ATOM 589 C C . ASN A 1 74 ? -22.562 -4.793 12.305 1.00 93.88 74 ASN A C 1
ATOM 591 O O . ASN A 1 74 ? -21.719 -4.613 13.185 1.00 93.88 74 ASN A O 1
ATOM 595 N N . GLN A 1 75 ? -23.059 -3.803 11.566 1.00 90.75 75 GLN A N 1
ATOM 596 C CA . GLN A 1 75 ? -22.666 -2.402 11.690 1.00 90.75 75 GLN A CA 1
ATOM 597 C C . GLN A 1 75 ? -22.920 -1.830 13.094 1.00 90.75 75 GLN A C 1
ATOM 599 O O . GLN A 1 75 ? -22.180 -0.942 13.512 1.00 90.75 75 GLN A O 1
ATOM 604 N N . ASP A 1 76 ? -23.898 -2.347 13.847 1.00 94.00 76 ASP A N 1
ATOM 605 C CA . ASP A 1 76 ? -24.198 -1.856 15.197 1.00 94.00 76 ASP A CA 1
ATOM 606 C C . ASP A 1 76 ? -23.049 -2.136 16.173 1.00 94.00 76 ASP A C 1
ATOM 608 O O . ASP A 1 76 ? -22.832 -1.364 17.106 1.00 94.00 76 ASP A O 1
ATOM 612 N N . LEU A 1 77 ? -22.285 -3.213 15.956 1.00 94.06 77 LEU A N 1
ATOM 613 C CA . LEU A 1 77 ? -21.094 -3.517 16.755 1.00 94.06 77 LEU A CA 1
ATOM 614 C C . LEU A 1 77 ? -19.987 -2.491 16.504 1.00 94.06 77 LEU A C 1
ATOM 616 O O . LEU A 1 77 ? -19.358 -2.016 17.445 1.00 94.06 77 LEU A O 1
ATOM 620 N N . LEU A 1 78 ? -19.781 -2.105 15.241 1.00 94.12 78 LEU A N 1
ATOM 621 C CA . LEU A 1 78 ? -18.825 -1.057 14.881 1.00 94.12 78 LEU A CA 1
ATOM 622 C C . LEU A 1 78 ? -19.281 0.315 15.381 1.00 94.12 78 LEU A C 1
ATOM 624 O O . LEU A 1 78 ? -18.467 1.057 15.917 1.00 94.12 78 LEU A O 1
ATOM 628 N N . ALA A 1 79 ? -20.571 0.635 15.271 1.00 95.38 79 ALA A N 1
ATOM 629 C CA . ALA A 1 79 ? -21.128 1.911 15.717 1.00 95.38 79 ALA A CA 1
ATOM 630 C C . ALA A 1 79 ? -21.059 2.105 17.244 1.00 95.38 79 ALA A C 1
ATOM 632 O O . ALA A 1 79 ? -20.965 3.238 17.712 1.00 95.38 79 ALA A O 1
ATOM 633 N N . GLN A 1 80 ? -21.067 1.020 18.027 1.00 93.81 80 GLN A N 1
ATOM 634 C CA . GLN A 1 80 ? -20.832 1.079 19.478 1.00 93.81 80 GLN A CA 1
ATOM 635 C C . GLN A 1 80 ? -19.398 1.498 19.826 1.00 93.81 80 GLN A C 1
ATOM 637 O O . GLN A 1 80 ? -19.179 2.153 20.844 1.00 93.81 80 GLN A O 1
ATOM 642 N N . LEU A 1 81 ? -18.432 1.121 18.989 1.00 94.25 81 LEU A N 1
ATOM 643 C CA . LEU A 1 81 ? -17.013 1.430 19.168 1.00 94.25 81 LEU A CA 1
ATOM 644 C C . LEU A 1 81 ? -16.638 2.791 18.567 1.00 94.25 81 LEU A C 1
ATOM 646 O O . LEU A 1 81 ? -15.918 3.574 19.188 1.00 94.25 81 LEU A O 1
ATOM 650 N N . TYR A 1 82 ? -17.171 3.067 17.379 1.00 95.75 82 TYR A N 1
ATOM 651 C CA . TYR A 1 82 ? -16.899 4.225 16.536 1.00 95.75 82 TYR A CA 1
ATOM 652 C C . TYR A 1 82 ? -18.233 4.810 16.035 1.00 95.75 82 TYR A C 1
ATOM 654 O O . TYR A 1 82 ? -18.764 4.359 15.014 1.00 95.75 82 TYR A O 1
ATOM 662 N N . PRO A 1 83 ? -18.813 5.796 16.747 1.00 96.19 83 PRO A N 1
ATOM 663 C CA . PRO A 1 83 ? -20.156 6.309 16.469 1.00 96.19 83 PRO A CA 1
ATOM 664 C C . PRO A 1 83 ? -20.392 6.788 15.033 1.00 96.19 83 PRO A C 1
ATOM 666 O O . PRO A 1 83 ? -21.523 6.723 14.548 1.00 96.19 83 PRO A O 1
ATOM 669 N N . SER A 1 84 ? -19.356 7.246 14.324 1.00 94.94 84 SER A N 1
ATOM 670 C CA . SER A 1 84 ? -19.499 7.726 12.946 1.00 94.94 84 SER A CA 1
ATOM 671 C C . SER A 1 84 ? -19.870 6.623 11.950 1.00 94.94 84 SER A C 1
ATOM 673 O O . SER A 1 84 ? -20.425 6.927 10.892 1.00 94.94 84 SER A O 1
ATOM 675 N N . PHE A 1 85 ? -19.677 5.341 12.291 1.00 95.44 85 PHE A N 1
ATOM 676 C CA . PHE A 1 85 ? -20.166 4.237 11.463 1.00 95.44 85 PHE A CA 1
ATOM 677 C C . PHE A 1 85 ? -21.683 4.276 11.285 1.00 95.44 85 PHE A C 1
ATOM 679 O O . PHE A 1 85 ? -22.159 3.844 10.240 1.00 95.44 85 PHE A O 1
ATOM 686 N N . ALA A 1 86 ? -22.450 4.840 12.225 1.00 95.44 86 ALA A N 1
ATOM 687 C CA . ALA A 1 86 ? -23.896 5.007 12.070 1.00 95.44 86 ALA A CA 1
ATOM 688 C C . ALA A 1 86 ? -24.276 5.975 10.929 1.00 95.44 86 ALA A C 1
ATOM 690 O O . ALA A 1 86 ? -25.371 5.874 10.379 1.00 95.44 86 ALA A O 1
ATOM 691 N N . GLU A 1 87 ? -23.379 6.887 10.528 1.00 93.62 87 GLU A N 1
ATOM 692 C CA . GLU A 1 87 ? -23.598 7.796 9.389 1.00 93.62 87 GLU A CA 1
ATOM 693 C C . GLU A 1 87 ? -23.426 7.089 8.026 1.00 93.62 87 GLU A C 1
ATOM 695 O O . GLU A 1 87 ? -23.846 7.602 6.980 1.00 93.62 87 GLU A O 1
ATOM 700 N N . GLY A 1 88 ? -22.824 5.895 8.029 1.00 92.75 88 GLY A N 1
ATOM 701 C CA . GLY A 1 88 ? -22.552 5.100 6.838 1.00 92.75 88 GLY A CA 1
ATOM 702 C C . GLY A 1 88 ? -21.630 5.810 5.841 1.00 92.75 88 GLY A C 1
ATOM 703 O O . GLY A 1 88 ? -20.758 6.606 6.193 1.00 92.75 88 GLY A O 1
ATOM 704 N N . ALA A 1 89 ? -21.824 5.525 4.553 1.00 94.31 89 ALA A N 1
ATOM 705 C CA . ALA A 1 89 ? -21.012 6.099 3.478 1.00 94.31 89 ALA A CA 1
ATOM 706 C C . ALA A 1 89 ? -21.486 7.491 3.013 1.00 94.31 89 ALA A C 1
ATOM 708 O O . ALA A 1 89 ? -20.882 8.079 2.119 1.00 94.31 89 ALA A O 1
ATOM 709 N N . THR A 1 90 ? -22.565 8.037 3.582 1.00 95.81 90 THR A N 1
ATOM 710 C CA . THR A 1 90 ? -23.135 9.315 3.119 1.00 95.81 90 THR A CA 1
ATOM 711 C C . THR A 1 90 ? -22.125 10.469 3.201 1.00 95.81 90 THR A C 1
ATOM 713 O O . THR A 1 90 ? -21.923 11.129 2.177 1.00 95.81 90 THR A O 1
ATOM 716 N N . PRO A 1 91 ? -21.416 10.690 4.333 1.00 94.38 91 PRO A N 1
ATOM 717 C CA . PRO A 1 91 ? -20.423 11.764 4.430 1.00 94.38 91 PRO A CA 1
ATOM 718 C C . PRO A 1 91 ? -19.280 11.657 3.411 1.00 94.38 91 PRO A C 1
ATOM 720 O O . PRO A 1 91 ? -18.746 12.681 2.980 1.00 94.38 91 PRO A O 1
ATOM 723 N N . PHE A 1 92 ? -18.922 10.441 2.983 1.00 92.62 92 PHE A N 1
ATOM 724 C CA . 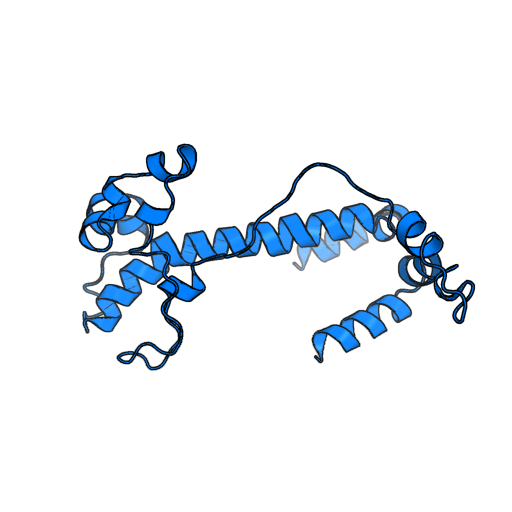PHE A 1 92 ? -17.918 10.217 1.943 1.00 92.62 92 PHE A CA 1
ATOM 725 C C . PHE A 1 92 ? -18.344 10.827 0.601 1.00 92.62 92 PHE A C 1
ATOM 727 O O . PHE A 1 92 ? -17.581 11.595 0.010 1.00 92.62 92 PHE A O 1
ATOM 734 N N . PHE A 1 93 ? -19.575 10.551 0.155 1.00 94.62 93 PHE A N 1
ATOM 735 C CA . PHE A 1 93 ? -20.096 11.032 -1.131 1.00 94.62 93 PHE A CA 1
ATOM 736 C C . PHE A 1 93 ? -20.468 12.518 -1.126 1.00 94.62 93 PHE A C 1
ATOM 738 O O . PHE A 1 93 ? -20.443 13.155 -2.177 1.00 94.62 93 PHE A O 1
ATOM 745 N N . THR A 1 94 ? -20.775 13.094 0.040 1.00 94.75 94 THR A N 1
ATOM 746 C CA . THR A 1 94 ? -21.052 14.534 0.181 1.00 94.75 94 THR A CA 1
ATOM 747 C C . THR A 1 94 ? -19.810 15.365 0.503 1.00 94.75 94 THR A C 1
ATOM 749 O O . THR A 1 94 ? -19.937 16.559 0.763 1.00 94.75 94 THR A O 1
ATOM 752 N N . LEU A 1 95 ? -18.621 14.750 0.532 1.00 93.06 95 LEU A N 1
ATOM 753 C CA . LEU A 1 95 ? -17.352 15.391 0.904 1.00 93.06 95 LEU A CA 1
ATOM 754 C C . LEU A 1 95 ? -17.337 15.991 2.325 1.00 93.06 95 LEU A C 1
ATOM 756 O O . LEU A 1 95 ? -16.550 16.889 2.620 1.00 93.06 95 LEU A O 1
ATOM 760 N N . ASN A 1 96 ? -18.179 15.485 3.231 1.00 93.31 96 ASN A N 1
ATOM 761 C CA . ASN A 1 96 ? -18.207 15.895 4.637 1.00 93.31 96 ASN A CA 1
ATOM 762 C C . ASN A 1 96 ? -17.307 14.981 5.485 1.00 93.31 96 ASN A C 1
ATOM 764 O O . ASN A 1 96 ? -17.751 14.306 6.411 1.00 93.31 96 ASN A O 1
ATOM 768 N N . TRP A 1 97 ? -16.027 14.907 5.121 1.00 90.94 97 TRP A N 1
ATOM 769 C CA . TRP A 1 97 ? -15.104 13.890 5.639 1.00 90.94 97 TRP A CA 1
ATOM 770 C C . TRP A 1 97 ? -14.697 14.072 7.104 1.00 90.94 97 TRP A C 1
ATOM 772 O O . TRP A 1 97 ? -14.183 13.134 7.707 1.00 90.94 97 TRP A O 1
ATOM 782 N N . SER A 1 98 ? -14.964 15.235 7.708 1.00 90.75 98 SER A N 1
ATOM 783 C CA . SER A 1 98 ? -14.694 15.482 9.134 1.00 90.75 98 SER A CA 1
ATOM 784 C C . SER A 1 98 ? -15.477 14.550 10.066 1.00 90.75 98 SER A C 1
ATOM 786 O O . SER A 1 98 ? -15.121 14.405 11.233 1.00 90.75 98 SER A O 1
ATOM 788 N N . LYS A 1 99 ? -16.520 13.893 9.548 1.00 92.94 99 LYS A N 1
ATOM 789 C CA . LYS A 1 99 ? -17.344 12.926 10.269 1.00 92.94 99 LYS A CA 1
ATOM 790 C C . LYS A 1 99 ? -16.621 11.633 10.644 1.00 92.94 99 LYS A C 1
ATOM 792 O O . LYS A 1 99 ? -16.989 11.039 11.645 1.00 92.94 99 LYS A O 1
ATOM 797 N N . TYR A 1 100 ? -15.569 11.247 9.922 1.00 93.69 100 TYR A N 1
ATOM 798 C CA . TYR A 1 100 ? -14.842 9.985 10.141 1.00 93.69 100 TYR A CA 1
ATOM 799 C C . TYR A 1 100 ? -13.652 10.102 11.116 1.00 93.69 100 TYR A C 1
ATOM 801 O O . TYR A 1 100 ? -12.771 9.244 11.146 1.00 93.69 100 TYR A O 1
ATOM 809 N N . ALA A 1 101 ? -13.591 11.182 11.901 1.00 92.56 101 ALA A N 1
ATOM 810 C CA . ALA A 1 101 ? -12.442 11.514 12.747 1.00 92.56 101 ALA A CA 1
ATOM 811 C C . ALA A 1 101 ? -12.300 10.656 14.022 1.00 92.56 101 ALA A C 1
ATOM 813 O O . ALA A 1 101 ? -11.339 10.830 14.769 1.00 92.56 101 ALA A O 1
ATOM 814 N N . ASP A 1 102 ? -13.242 9.757 14.306 1.00 93.69 102 ASP A N 1
ATOM 815 C CA . ASP A 1 102 ? -13.184 8.813 15.429 1.00 93.69 102 ASP A CA 1
ATOM 816 C C . ASP A 1 102 ? -12.353 7.557 15.114 1.00 93.69 102 ASP A C 1
ATOM 818 O O . ASP A 1 102 ? -11.730 7.014 16.027 1.00 93.69 102 ASP A O 1
ATOM 822 N N . PHE A 1 103 ? -12.274 7.142 13.842 1.00 93.25 103 PHE A N 1
ATOM 823 C CA . PHE A 1 103 ? -11.449 6.007 13.398 1.00 93.25 103 PHE A CA 1
ATOM 824 C C . PHE A 1 103 ? -10.350 6.362 12.378 1.00 93.25 103 PHE A C 1
ATOM 826 O O . PHE A 1 103 ? -9.406 5.588 12.227 1.00 93.25 103 PHE A O 1
ATOM 833 N N . LEU A 1 104 ? -10.410 7.531 11.726 1.00 92.94 104 LEU A N 1
ATOM 834 C CA . LEU A 1 104 ? -9.320 8.091 10.911 1.00 92.94 104 LEU A CA 1
ATOM 835 C C . LEU A 1 104 ? -8.749 9.330 11.602 1.00 92.94 104 LEU A C 1
ATOM 837 O O . LEU A 1 104 ? -9.215 10.453 11.397 1.00 92.94 104 LEU A O 1
ATOM 841 N N . THR A 1 105 ? -7.740 9.132 12.446 1.00 90.38 105 THR A N 1
ATOM 842 C CA . THR A 1 105 ? -7.183 10.210 13.273 1.00 90.38 105 THR A CA 1
ATOM 843 C C . THR A 1 105 ? -5.878 10.764 12.706 1.00 90.38 105 THR A C 1
ATOM 845 O O . THR A 1 105 ? -5.338 10.267 11.719 1.00 90.38 105 THR A O 1
ATOM 848 N N . PHE A 1 106 ? -5.395 11.846 13.317 1.00 89.25 106 PHE A N 1
ATOM 849 C CA . PHE A 1 106 ? -4.065 12.403 13.074 1.00 89.25 106 PHE A CA 1
ATOM 850 C C . PHE A 1 106 ? -3.460 12.857 14.411 1.00 89.25 106 PHE A C 1
ATOM 852 O O . PHE A 1 106 ? -3.215 14.043 14.635 1.00 89.25 106 PHE A O 1
ATOM 859 N N . ARG A 1 107 ? -3.340 11.921 15.363 1.00 87.50 107 ARG A N 1
ATOM 860 C CA . ARG A 1 107 ? -2.881 12.205 16.736 1.00 87.50 107 ARG A CA 1
ATOM 861 C C . ARG A 1 107 ? -1.379 12.458 16.780 1.00 87.50 107 ARG A C 1
ATOM 863 O O . ARG A 1 107 ? -0.931 13.379 17.460 1.00 87.50 107 ARG A O 1
ATOM 870 N N . GLY A 1 108 ? -0.618 11.652 16.046 1.00 85.44 108 GLY A N 1
ATOM 871 C CA . GLY A 1 108 ? 0.834 11.605 16.125 1.00 85.44 108 GLY A CA 1
ATOM 872 C C . GLY A 1 108 ? 1.338 10.989 17.436 1.00 85.44 108 GLY A C 1
ATOM 873 O O . GLY A 1 108 ? 0.624 10.879 18.435 1.00 85.44 108 GLY A O 1
ATOM 874 N N . GLY A 1 109 ? 2.607 10.582 17.435 1.00 90.81 109 GLY A N 1
ATOM 875 C CA . GLY A 1 109 ? 3.244 9.962 18.598 1.00 90.81 109 GLY A CA 1
ATOM 876 C C . GLY A 1 109 ? 2.829 8.505 18.819 1.00 90.81 109 GLY A C 1
ATOM 877 O O . GLY A 1 109 ? 2.471 7.800 17.875 1.00 90.81 109 GLY A O 1
ATOM 878 N N . LEU A 1 110 ? 2.937 8.052 20.069 1.00 92.56 110 LEU A N 1
ATOM 879 C CA . LEU A 1 110 ? 2.689 6.667 20.469 1.00 92.56 110 LEU A CA 1
ATOM 880 C C . LEU A 1 110 ? 1.436 6.567 21.340 1.00 92.56 110 LEU A C 1
ATOM 882 O O . LEU A 1 110 ? 1.140 7.466 22.131 1.00 92.56 110 LEU A O 1
ATOM 886 N N . ASP A 1 111 ? 0.731 5.451 21.208 1.00 91.50 111 ASP A N 1
ATOM 887 C CA . ASP A 1 111 ? -0.327 5.042 22.118 1.00 91.50 111 ASP A CA 1
ATOM 888 C C . ASP A 1 111 ? 0.290 4.738 23.498 1.00 91.50 111 ASP A C 1
ATOM 890 O O . ASP A 1 111 ? 1.139 3.849 23.606 1.00 91.50 111 ASP A O 1
ATOM 894 N N . PRO A 1 112 ? -0.103 5.458 24.567 1.00 90.56 112 PRO A N 1
ATOM 895 C CA . PRO A 1 112 ? 0.471 5.275 25.897 1.00 90.56 112 PRO A CA 1
ATOM 896 C C . PRO A 1 112 ? 0.146 3.912 26.523 1.00 90.56 112 PRO A C 1
ATOM 898 O O . PRO A 1 112 ? 0.809 3.530 27.484 1.00 90.56 112 PRO A O 1
ATOM 901 N N . VAL A 1 113 ? -0.857 3.186 26.011 1.00 88.88 113 VAL A N 1
ATOM 902 C CA . VAL A 1 113 ? -1.229 1.852 26.507 1.00 88.88 113 VAL A CA 1
ATOM 903 C C . VAL A 1 113 ? -0.332 0.778 25.897 1.00 88.88 113 VAL A C 1
ATOM 905 O O . VAL A 1 113 ? 0.188 -0.074 26.613 1.00 88.88 113 VAL A O 1
ATOM 908 N N . THR A 1 114 ? -0.136 0.818 24.578 1.00 92.00 114 THR A N 1
ATOM 909 C CA . THR A 1 114 ? 0.578 -0.238 23.839 1.00 92.00 114 THR A CA 1
ATOM 910 C C . THR A 1 114 ? 2.048 0.084 23.572 1.00 92.00 114 THR A C 1
ATOM 912 O O . THR A 1 114 ? 2.829 -0.815 23.267 1.00 92.00 114 THR A O 1
ATOM 915 N N . GLY A 1 115 ? 2.436 1.360 23.648 1.00 93.00 115 GLY A N 1
ATOM 916 C CA . GLY A 1 115 ? 3.747 1.854 23.220 1.00 93.00 115 GLY A CA 1
ATOM 917 C C . GLY A 1 115 ? 3.954 1.853 21.698 1.00 93.00 115 GLY A C 1
ATOM 918 O O . GLY A 1 115 ? 5.035 2.216 21.239 1.00 93.00 115 GLY A O 1
ATOM 919 N N . GLY A 1 116 ? 2.950 1.443 20.914 1.00 92.44 116 GLY A N 1
ATOM 920 C CA . GLY A 1 116 ? 2.979 1.431 19.451 1.00 92.44 116 GLY A CA 1
ATOM 921 C C . GLY A 1 116 ? 2.445 2.722 18.828 1.00 92.44 116 GLY A C 1
ATOM 922 O O . GLY A 1 116 ? 2.024 3.639 19.526 1.00 92.44 116 GLY A O 1
ATOM 923 N N . LEU A 1 117 ? 2.444 2.798 17.495 1.00 92.50 117 LEU A N 1
ATOM 924 C CA . LEU A 1 117 ? 1.729 3.860 16.779 1.00 92.50 117 LEU A CA 1
ATOM 925 C C . LEU A 1 117 ? 0.213 3.683 16.932 1.00 92.50 117 LEU A C 1
ATOM 927 O O . LEU A 1 117 ? -0.285 2.563 17.055 1.00 92.50 117 LEU A O 1
ATOM 931 N N . TRP A 1 118 ? -0.527 4.786 16.854 1.00 90.94 118 TRP A N 1
ATOM 932 C CA . TRP A 1 118 ? -1.986 4.744 16.810 1.00 90.94 118 TRP A CA 1
ATOM 933 C C . TRP A 1 118 ? -2.469 4.029 15.546 1.00 90.94 118 TRP A C 1
ATOM 935 O O . TRP A 1 118 ? -2.230 4.510 14.439 1.00 90.94 118 TRP A O 1
ATOM 945 N N . LEU A 1 119 ? -3.215 2.929 15.697 1.00 92.69 119 LEU A N 1
ATOM 946 C CA . LEU A 1 119 ? -3.786 2.232 14.538 1.00 92.69 119 LEU A CA 1
ATOM 947 C C . LEU A 1 119 ? -4.743 3.116 13.722 1.00 92.69 119 LEU A C 1
ATOM 949 O O . LEU A 1 119 ? -4.862 2.966 12.510 1.00 92.69 119 LEU A O 1
ATOM 953 N N . THR A 1 120 ? -5.419 4.058 14.379 1.00 92.44 120 THR A N 1
ATOM 954 C CA . THR A 1 120 ? -6.302 5.031 13.725 1.00 92.44 120 THR A CA 1
ATOM 955 C C . THR A 1 120 ? -5.524 6.049 12.885 1.00 92.44 120 THR A C 1
ATOM 957 O O . THR A 1 120 ? -6.069 6.579 11.920 1.00 92.44 120 THR A O 1
ATOM 960 N N . ASP A 1 121 ? -4.248 6.298 13.207 1.00 90.06 121 ASP A N 1
ATOM 961 C CA . ASP A 1 121 ? -3.353 7.111 12.376 1.00 90.06 121 ASP A CA 1
ATOM 962 C C . ASP A 1 121 ? -2.769 6.272 11.225 1.00 90.06 121 ASP A C 1
ATOM 964 O O . ASP A 1 121 ? -2.685 6.755 10.099 1.00 90.06 121 ASP A O 1
ATOM 968 N N . THR A 1 122 ? -2.410 5.000 11.455 1.00 89.81 122 THR A N 1
ATOM 969 C CA . THR A 1 122 ? -1.875 4.115 10.396 1.00 89.81 122 THR A CA 1
ATOM 970 C C . THR A 1 122 ? -2.927 3.689 9.370 1.00 89.81 122 THR A C 1
ATOM 972 O O . THR A 1 122 ? -2.581 3.342 8.239 1.00 89.81 122 THR A O 1
ATOM 975 N N . ALA A 1 123 ? -4.209 3.719 9.741 1.00 88.69 123 ALA A N 1
ATOM 976 C CA . ALA A 1 123 ? -5.338 3.527 8.835 1.00 88.69 123 ALA A CA 1
ATOM 977 C C . ALA A 1 123 ? -5.635 4.768 7.971 1.00 88.69 123 ALA A C 1
ATOM 979 O O . ALA A 1 123 ? -6.300 4.662 6.938 1.00 88.69 123 ALA A O 1
ATOM 980 N N . ASN A 1 124 ? -5.158 5.949 8.375 1.00 83.69 124 ASN A N 1
ATOM 981 C CA . ASN A 1 124 ? -5.456 7.201 7.696 1.00 83.69 124 ASN A CA 1
ATOM 982 C C . ASN A 1 124 ? -4.514 7.432 6.501 1.00 83.69 124 ASN A C 1
ATOM 984 O O . ASN A 1 124 ? -3.361 7.840 6.645 1.00 83.69 124 ASN A O 1
ATOM 988 N N . HIS A 1 125 ? -5.016 7.185 5.288 1.00 64.44 125 HIS A N 1
ATOM 989 C CA . HIS A 1 125 ? -4.292 7.468 4.048 1.00 64.44 125 HIS A CA 1
ATOM 990 C C . HIS A 1 125 ? -4.437 8.932 3.630 1.00 64.44 125 HIS A C 1
ATOM 992 O O . HIS A 1 125 ? -5.406 9.317 2.976 1.00 64.44 125 HIS A O 1
ATOM 998 N N . MET A 1 126 ? -3.424 9.746 3.921 1.00 49.00 126 MET A N 1
ATOM 999 C CA . MET A 1 126 ? -3.389 11.144 3.494 1.00 49.00 126 MET A CA 1
ATOM 1000 C C . MET A 1 126 ? -2.655 11.315 2.153 1.00 49.00 126 MET A C 1
ATOM 1002 O O . MET A 1 126 ? -1.565 11.876 2.108 1.00 49.00 126 MET A O 1
ATOM 1006 N N . TYR A 1 127 ? -3.252 10.873 1.039 1.00 35.34 127 TYR A N 1
ATOM 1007 C CA . TYR A 1 127 ? -2.788 11.284 -0.295 1.00 35.34 127 TYR A CA 1
ATOM 1008 C C . TYR A 1 127 ? -3.945 11.688 -1.212 1.00 35.34 127 TYR A C 1
ATOM 1010 O O . TYR A 1 127 ? -4.824 10.897 -1.545 1.00 35.34 127 TYR A O 1
ATOM 1018 N N . ARG A 1 128 ? -3.912 12.953 -1.647 1.00 27.86 128 ARG A N 1
ATOM 1019 C CA . ARG A 1 128 ? -4.800 13.530 -2.661 1.00 27.86 128 ARG A CA 1
ATOM 1020 C C . ARG A 1 128 ? -4.398 13.002 -4.036 1.00 27.86 128 ARG A C 1
ATOM 1022 O O . ARG A 1 128 ? -3.247 13.153 -4.437 1.00 27.86 128 ARG A O 1
ATOM 1029 N N . THR A 1 129 ? -5.341 12.426 -4.770 1.00 37.38 129 THR A N 1
ATOM 1030 C CA . THR A 1 129 ? -5.130 11.998 -6.157 1.00 37.38 129 THR A CA 1
ATOM 1031 C C . THR A 1 129 ? -5.597 13.086 -7.129 1.00 37.38 129 THR A C 1
ATOM 1033 O O . THR A 1 129 ? -6.590 13.769 -6.887 1.00 37.38 129 THR A O 1
ATOM 1036 N N . ASN A 1 130 ? -4.867 13.261 -8.234 1.00 27.53 130 ASN A N 1
ATOM 1037 C CA . ASN A 1 130 ? -5.250 14.107 -9.366 1.00 27.53 130 ASN A CA 1
ATOM 1038 C C . ASN A 1 130 ? -5.309 13.212 -10.611 1.00 27.53 130 ASN A C 1
ATOM 1040 O O . ASN A 1 130 ? -4.282 12.689 -11.040 1.00 27.53 130 ASN A O 1
ATOM 1044 N N . TRP A 1 131 ? -6.497 13.012 -11.180 1.00 33.97 131 TRP A N 1
ATOM 1045 C CA . TRP A 1 131 ? -6.659 12.274 -12.435 1.00 33.97 131 TRP A CA 1
ATOM 1046 C C . TRP A 1 131 ? -6.545 13.186 -13.661 1.00 33.97 131 TRP A C 1
ATOM 1048 O O . TRP A 1 131 ? -7.053 14.306 -13.647 1.00 33.97 131 TRP A O 1
ATOM 1058 N N . GLY A 1 132 ? -5.991 12.639 -14.754 1.00 39.41 132 GLY A N 1
ATOM 1059 C CA . GLY A 1 132 ? -6.568 12.861 -16.087 1.00 39.41 132 GLY A CA 1
ATOM 1060 C C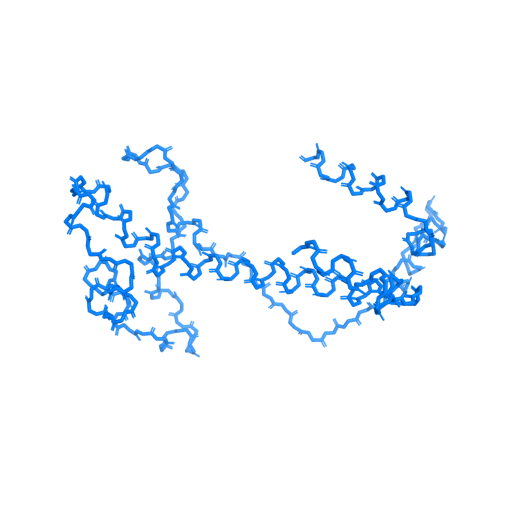 . GLY A 1 132 ? -5.637 13.109 -17.278 1.00 39.41 132 GLY A C 1
ATOM 1061 O O . GLY A 1 132 ? -6.139 13.115 -18.396 1.00 39.41 132 GLY A O 1
ATOM 1062 N N . ILE A 1 133 ? -4.326 13.308 -17.098 1.00 52.38 133 ILE A N 1
ATOM 1063 C CA . ILE A 1 133 ? -3.383 13.574 -18.205 1.00 52.38 133 ILE A CA 1
ATOM 1064 C C . ILE A 1 133 ? -2.092 12.787 -17.969 1.00 52.38 133 ILE A C 1
ATOM 1066 O O . ILE A 1 133 ? -1.556 12.798 -16.862 1.00 52.38 133 ILE A O 1
ATOM 1070 N N . GLY A 1 134 ? -1.616 12.090 -19.004 1.00 60.25 134 GLY A N 1
ATOM 1071 C CA . GLY A 1 134 ? -0.392 11.292 -18.971 1.00 60.25 134 GLY A CA 1
ATOM 1072 C C . GLY A 1 134 ? 0.673 11.837 -19.918 1.00 60.25 134 GLY 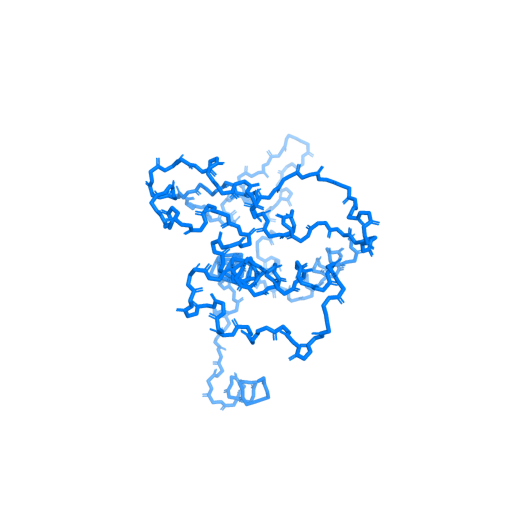A C 1
ATOM 1073 O O . GLY A 1 134 ? 0.367 12.506 -20.903 1.00 60.25 134 GLY A O 1
ATOM 1074 N N . HIS A 1 135 ? 1.928 11.522 -19.620 1.00 74.44 135 HIS A N 1
ATOM 1075 C CA . HIS A 1 135 ? 3.087 11.889 -20.426 1.00 74.44 135 HIS A CA 1
ATOM 1076 C C . HIS A 1 135 ? 3.915 10.635 -20.718 1.00 74.44 135 HIS A C 1
ATOM 1078 O O . HIS A 1 135 ? 4.037 9.769 -19.851 1.00 74.44 135 HIS A O 1
ATOM 1084 N N . GLY A 1 136 ? 4.499 10.543 -21.916 1.00 78.94 136 GLY A N 1
ATOM 1085 C CA . GLY A 1 136 ? 5.481 9.504 -22.223 1.00 78.94 136 GLY A CA 1
ATOM 1086 C C . GLY A 1 136 ? 6.752 9.717 -21.400 1.00 78.94 136 GLY A C 1
ATOM 1087 O O . GLY A 1 136 ? 7.265 10.837 -21.331 1.00 78.94 136 GLY A O 1
ATOM 1088 N N . LEU A 1 137 ? 7.285 8.660 -20.778 1.00 84.75 137 LEU A N 1
ATOM 1089 C CA . LEU A 1 137 ? 8.488 8.775 -19.939 1.00 84.75 137 LEU A CA 1
ATOM 1090 C C . LEU A 1 137 ? 9.698 9.231 -20.749 1.00 84.75 137 LEU A C 1
ATOM 1092 O O . LEU A 1 137 ? 10.484 10.054 -20.283 1.00 84.75 137 LEU A O 1
ATOM 1096 N N . LYS A 1 138 ? 9.818 8.741 -21.984 1.00 87.44 138 LYS A N 1
ATOM 1097 C CA . LYS A 1 138 ? 10.856 9.183 -22.913 1.00 87.44 138 LYS A CA 1
ATOM 1098 C C . LYS A 1 138 ? 10.758 10.681 -23.210 1.00 87.44 138 LYS A C 1
ATOM 1100 O O . LYS A 1 138 ? 11.763 11.380 -23.111 1.00 87.44 138 LYS A O 1
ATOM 1105 N N . ASP A 1 139 ? 9.557 11.177 -23.500 1.00 85.69 139 ASP A N 1
ATOM 1106 C CA . ASP A 1 139 ? 9.335 12.594 -23.804 1.00 85.69 139 ASP A CA 1
ATOM 1107 C C . ASP A 1 139 ? 9.669 13.479 -22.600 1.00 85.69 139 ASP A C 1
ATOM 1109 O O . ASP A 1 139 ? 10.323 14.513 -22.748 1.00 85.69 139 ASP A O 1
ATOM 1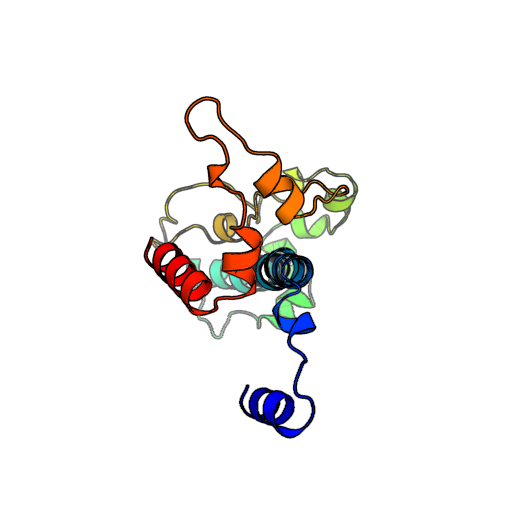113 N N . ILE A 1 140 ? 9.290 13.044 -21.391 1.00 88.19 140 ILE A N 1
ATOM 1114 C CA . ILE A 1 140 ? 9.668 13.723 -20.146 1.00 88.19 140 ILE A CA 1
ATOM 1115 C C . ILE A 1 140 ? 11.192 13.786 -20.027 1.00 88.19 140 ILE A C 1
ATOM 1117 O O . ILE A 1 140 ? 11.741 14.864 -19.801 1.00 88.19 140 ILE A O 1
ATOM 1121 N N . LEU A 1 141 ? 11.889 12.660 -20.186 1.00 88.44 141 LEU A N 1
ATOM 1122 C CA . LEU A 1 141 ? 13.343 12.598 -20.038 1.00 88.44 141 LEU A CA 1
ATOM 1123 C C . LEU A 1 141 ? 14.059 13.499 -21.051 1.00 88.44 141 LEU A C 1
ATOM 1125 O O . LEU A 1 141 ? 14.920 14.291 -20.669 1.00 88.44 141 LEU A O 1
ATOM 1129 N N . GLU A 1 142 ? 13.682 13.436 -22.327 1.00 89.19 142 GLU A N 1
ATOM 1130 C CA . GLU A 1 142 ? 14.331 14.212 -23.390 1.00 89.19 142 GLU A CA 1
ATOM 1131 C C . GLU A 1 142 ? 14.015 15.716 -23.348 1.00 89.19 142 GLU A C 1
ATOM 1133 O O . GLU A 1 142 ? 14.812 16.524 -23.850 1.00 89.19 142 GLU A O 1
ATOM 1138 N N . ALA A 1 143 ? 12.887 16.106 -22.747 1.00 88.69 143 ALA A N 1
ATOM 1139 C CA . ALA A 1 143 ? 12.526 17.505 -22.531 1.00 88.69 143 ALA A CA 1
ATOM 1140 C C . ALA A 1 143 ? 13.383 18.180 -21.444 1.00 88.69 143 ALA A C 1
ATOM 1142 O O . ALA A 1 143 ? 13.614 19.389 -21.505 1.00 88.69 143 ALA A O 1
ATOM 1143 N N . HIS A 1 144 ? 13.902 17.422 -20.473 1.00 90.56 144 HIS A N 1
ATOM 1144 C CA . HIS A 1 144 ? 14.694 17.968 -19.368 1.00 90.56 144 HIS A CA 1
ATOM 1145 C C . HIS A 1 144 ? 16.163 18.168 -19.766 1.00 90.56 144 HIS A C 1
ATOM 1147 O O . HIS A 1 144 ? 16.990 17.262 -19.652 1.00 90.56 144 HIS A O 1
ATOM 1153 N N . LYS A 1 145 ? 16.493 19.389 -20.206 1.00 89.19 145 LYS A N 1
ATOM 1154 C CA . LYS A 1 145 ? 17.849 19.828 -20.581 1.00 89.19 145 LYS A CA 1
ATOM 1155 C C . LYS A 1 145 ? 18.228 21.087 -19.809 1.00 89.19 145 LYS A C 1
ATOM 1157 O O . LYS A 1 145 ? 17.448 22.032 -19.748 1.00 89.19 145 LYS A O 1
ATOM 1162 N N . GLY A 1 146 ? 19.428 21.105 -19.234 1.00 87.25 146 GLY A N 1
ATOM 1163 C CA . GLY A 1 146 ? 19.941 22.251 -18.482 1.00 87.25 146 GLY A CA 1
ATOM 1164 C C . GLY A 1 146 ? 21.060 22.988 -19.224 1.00 87.25 146 GLY A C 1
ATOM 1165 O O . GLY A 1 146 ? 21.772 22.373 -20.021 1.00 87.25 146 GLY A O 1
ATOM 1166 N N . PRO A 1 147 ? 21.282 24.282 -18.929 1.00 85.38 147 PRO A N 1
ATOM 1167 C CA . PRO A 1 147 ? 22.356 25.069 -19.542 1.00 85.38 147 PRO A CA 1
ATOM 1168 C C . PRO A 1 147 ? 23.758 24.519 -19.231 1.00 85.38 147 PRO A C 1
ATOM 1170 O O . PRO A 1 147 ? 24.660 24.660 -20.049 1.00 85.38 147 PRO A O 1
ATOM 1173 N N . PHE A 1 148 ? 23.931 23.851 -18.083 1.00 89.06 148 PHE A N 1
ATOM 1174 C CA . PHE A 1 148 ? 25.203 23.246 -17.661 1.00 89.06 148 PHE A CA 1
ATOM 1175 C C . PHE A 1 148 ? 25.271 21.726 -17.865 1.00 89.06 148 PHE A C 1
ATOM 1177 O O . PHE A 1 148 ? 26.357 21.157 -17.866 1.00 89.06 148 PHE A O 1
ATOM 1184 N N . THR A 1 149 ? 24.126 21.057 -18.026 1.00 83.94 149 THR A N 1
ATOM 1185 C CA . THR A 1 149 ? 24.033 19.588 -18.113 1.00 83.94 149 THR A CA 1
ATOM 1186 C C . THR A 1 149 ? 23.758 19.081 -19.530 1.00 83.94 149 THR A C 1
ATOM 1188 O O . THR A 1 149 ? 23.889 17.887 -19.793 1.00 83.94 149 THR A O 1
ATOM 1191 N N . GLY A 1 150 ? 23.410 19.960 -20.474 1.00 87.56 150 GLY A N 1
ATOM 1192 C CA . GLY A 1 150 ? 23.245 19.602 -21.882 1.00 87.56 150 GLY A CA 1
ATOM 1193 C C . GLY A 1 150 ? 22.203 18.499 -22.095 1.00 87.56 150 GLY A C 1
ATOM 1194 O O . GLY A 1 150 ? 21.056 18.629 -21.672 1.00 87.56 150 GLY A O 1
ATOM 1195 N N . GLN A 1 151 ? 22.592 17.413 -22.775 1.00 87.50 151 GLN A N 1
ATOM 1196 C CA . GLN A 1 151 ? 21.719 16.279 -23.130 1.00 87.50 151 GLN A CA 1
ATOM 1197 C C . GLN A 1 151 ? 21.819 15.096 -22.147 1.00 87.50 151 GLN A C 1
ATOM 1199 O O . GLN A 1 151 ? 21.747 13.945 -22.568 1.00 87.50 151 GLN A O 1
ATOM 1204 N N . VAL A 1 152 ? 21.991 15.362 -20.850 1.00 87.56 152 VAL A N 1
ATOM 1205 C CA . VAL A 1 152 ? 22.285 14.329 -19.837 1.00 87.56 152 VAL A CA 1
ATOM 1206 C C . VAL A 1 152 ? 21.262 13.179 -19.762 1.00 87.56 152 VAL A C 1
ATOM 1208 O O . VAL A 1 152 ? 21.647 12.054 -19.471 1.00 87.56 152 VAL A O 1
ATOM 1211 N N . HIS A 1 153 ? 19.981 13.415 -20.067 1.00 92.25 153 HIS A N 1
ATOM 1212 C CA . HIS A 1 153 ? 18.938 12.376 -20.020 1.00 92.25 153 HIS A CA 1
ATOM 1213 C C . HIS A 1 153 ? 18.701 11.642 -21.351 1.00 92.25 153 HIS A C 1
ATOM 1215 O O . HIS A 1 153 ? 17.892 10.713 -21.410 1.00 92.25 153 HIS A O 1
ATOM 1221 N N . LYS A 1 154 ? 19.380 12.034 -22.436 1.00 92.25 154 LYS A N 1
ATOM 1222 C CA . LYS A 1 154 ? 19.198 11.394 -23.744 1.00 92.25 154 LYS A CA 1
ATOM 1223 C C . LYS A 1 154 ? 19.717 9.955 -23.703 1.00 92.25 154 LYS A C 1
ATOM 1225 O O . LYS A 1 154 ? 20.857 9.723 -23.315 1.00 92.25 154 LYS A O 1
ATOM 1230 N N . GLY A 1 155 ? 18.897 9.000 -24.141 1.00 93.06 155 GLY A N 1
ATOM 1231 C CA . GLY A 1 155 ? 19.242 7.574 -24.128 1.00 93.06 155 GLY A CA 1
ATOM 1232 C C . GLY A 1 155 ? 18.959 6.863 -22.799 1.00 93.06 155 GLY A C 1
ATOM 1233 O O . GLY A 1 155 ? 19.115 5.646 -22.720 1.00 93.06 155 GLY A O 1
ATOM 1234 N N . LEU A 1 156 ? 18.551 7.585 -21.745 1.00 94.19 156 LEU A N 1
ATOM 1235 C CA . LEU A 1 156 ? 18.319 6.982 -20.429 1.00 94.19 156 LEU A CA 1
ATOM 1236 C C . LEU A 1 156 ? 17.110 6.035 -20.433 1.00 94.19 156 LEU A C 1
ATOM 1238 O O . LEU A 1 156 ? 17.171 4.972 -19.817 1.00 94.19 156 LEU A O 1
ATOM 1242 N N . TYR A 1 157 ? 16.045 6.387 -21.163 1.00 93.00 157 TYR A N 1
ATOM 1243 C CA . TYR A 1 157 ? 14.884 5.511 -21.345 1.00 93.00 157 TYR A CA 1
ATOM 1244 C C . TYR A 1 157 ? 15.300 4.182 -21.986 1.00 93.00 157 TYR A C 1
ATOM 1246 O O . TYR A 1 157 ? 14.952 3.113 -21.491 1.00 93.00 157 TYR A O 1
ATOM 1254 N N . GLU A 1 158 ? 16.109 4.230 -23.044 1.00 95.31 158 GLU A N 1
ATOM 1255 C CA . GLU A 1 158 ? 16.628 3.047 -23.729 1.00 95.31 158 GLU A CA 1
ATOM 1256 C C . GLU A 1 158 ? 17.523 2.213 -22.810 1.00 95.31 158 GLU A C 1
ATOM 1258 O O . GLU A 1 158 ? 17.367 0.997 -22.753 1.00 95.31 158 GLU A O 1
ATOM 1263 N N . ILE A 1 159 ? 18.421 2.837 -22.042 1.00 95.94 159 ILE A N 1
ATOM 1264 C CA . ILE A 1 159 ? 19.282 2.123 -21.084 1.00 95.94 159 ILE A CA 1
ATOM 1265 C C . ILE A 1 159 ? 18.432 1.357 -20.064 1.00 95.94 159 ILE A C 1
ATOM 1267 O O . ILE A 1 159 ? 18.666 0.169 -19.837 1.00 95.94 159 ILE A O 1
ATOM 1271 N N . LEU A 1 160 ? 17.425 2.011 -19.478 1.00 94.94 160 LEU A N 1
ATOM 1272 C CA . LEU A 1 160 ? 16.571 1.401 -18.458 1.00 94.94 160 LEU A CA 1
ATOM 1273 C C . LEU A 1 160 ? 15.597 0.368 -19.033 1.00 94.94 160 LEU A C 1
ATOM 1275 O O . LEU A 1 160 ? 15.246 -0.568 -18.329 1.00 94.94 160 LEU A O 1
ATOM 1279 N N . THR A 1 161 ? 15.178 0.476 -20.293 1.00 93.62 161 THR A N 1
ATOM 1280 C CA . THR A 1 161 ? 14.271 -0.504 -20.929 1.00 93.62 161 THR A CA 1
ATOM 1281 C C . THR A 1 161 ? 15.003 -1.681 -21.578 1.00 93.62 161 THR A C 1
ATOM 1283 O O . THR A 1 161 ? 14.390 -2.712 -21.854 1.00 93.62 161 THR A O 1
ATOM 1286 N N . THR A 1 162 ? 16.311 -1.573 -21.826 1.00 95.56 162 THR A N 1
ATOM 1287 C CA . THR A 1 162 ? 17.097 -2.631 -22.493 1.00 95.56 162 THR A CA 1
ATOM 1288 C C . THR A 1 162 ? 18.060 -3.369 -21.565 1.00 95.56 162 THR A C 1
ATOM 1290 O O . THR A 1 162 ? 18.393 -4.522 -21.842 1.00 95.56 162 THR A O 1
ATOM 1293 N N . SER A 1 163 ? 18.489 -2.761 -20.452 1.00 97.50 163 SER A N 1
ATOM 1294 C CA . SER A 1 163 ? 19.428 -3.372 -19.507 1.00 97.50 163 SER A CA 1
ATOM 1295 C C . SER A 1 163 ? 18.776 -3.698 -18.164 1.00 97.50 163 SER A C 1
ATOM 1297 O O . SER A 1 163 ? 18.558 -2.834 -17.315 1.00 97.50 163 SER A O 1
ATOM 1299 N N . TRP A 1 164 ? 18.569 -4.994 -17.920 1.00 97.06 164 TRP A N 1
ATOM 1300 C CA . TRP A 1 164 ? 18.137 -5.505 -16.615 1.00 97.06 164 TRP A CA 1
ATOM 1301 C C . TRP A 1 164 ? 19.143 -5.211 -15.497 1.00 97.06 164 TRP A C 1
ATOM 1303 O O . TRP A 1 164 ? 18.740 -4.978 -14.364 1.00 97.06 164 TRP A O 1
ATOM 1313 N N . HIS A 1 165 ? 20.445 -5.168 -15.804 1.00 98.25 165 HIS A N 1
ATOM 1314 C CA . HIS A 1 165 ? 21.475 -4.809 -14.824 1.00 98.25 165 HIS A CA 1
ATOM 1315 C C . HIS A 1 165 ? 21.362 -3.342 -14.402 1.00 98.25 165 HIS A C 1
ATOM 1317 O O . HIS A 1 165 ? 21.535 -3.038 -13.223 1.00 98.25 165 HIS A O 1
ATOM 1323 N N . ALA A 1 166 ? 21.027 -2.444 -15.337 1.00 97.19 166 ALA A N 1
ATOM 1324 C CA . ALA A 1 166 ? 20.781 -1.044 -15.009 1.00 97.19 166 ALA A CA 1
ATOM 1325 C C . ALA A 1 166 ? 19.566 -0.907 -14.079 1.00 97.19 166 ALA A C 1
ATOM 1327 O O . ALA A 1 166 ? 19.706 -0.316 -13.008 1.00 97.19 166 ALA A O 1
ATOM 1328 N N . GLN A 1 167 ? 18.426 -1.530 -14.411 1.00 96.62 167 GLN A N 1
ATOM 1329 C CA . GLN A 1 167 ? 17.259 -1.532 -13.515 1.00 96.62 167 GLN A CA 1
ATOM 1330 C C . GLN A 1 167 ? 17.574 -2.141 -12.146 1.00 96.62 167 GLN A C 1
ATOM 1332 O O . GLN A 1 167 ? 17.234 -1.555 -11.122 1.00 96.62 167 GLN A O 1
ATOM 1337 N N . LEU A 1 168 ? 18.249 -3.293 -12.109 1.00 97.44 168 LEU A N 1
ATOM 1338 C CA . LEU A 1 168 ? 18.596 -3.963 -10.859 1.00 97.44 168 LEU A CA 1
ATOM 1339 C C . LEU A 1 168 ? 19.482 -3.080 -9.976 1.00 97.44 168 LEU A C 1
ATOM 1341 O O . LEU A 1 168 ? 19.218 -2.964 -8.784 1.00 97.44 168 LEU A O 1
ATOM 1345 N N . SER A 1 169 ? 20.499 -2.435 -10.555 1.00 97.62 169 SER A N 1
ATOM 1346 C CA . SER A 1 169 ? 21.393 -1.541 -9.812 1.00 97.62 169 SER A CA 1
ATOM 1347 C C . SER A 1 169 ? 20.639 -0.373 -9.167 1.00 97.62 169 SER A C 1
ATOM 1349 O O . SER A 1 169 ? 20.839 -0.101 -7.985 1.00 97.62 169 SER A O 1
ATOM 1351 N N . LEU A 1 170 ? 19.710 0.252 -9.903 1.00 96.06 170 LEU A N 1
ATOM 1352 C CA . LEU A 1 170 ? 18.871 1.332 -9.389 1.00 96.06 170 LEU A CA 1
ATOM 1353 C C . LEU A 1 170 ? 17.918 0.834 -8.298 1.00 96.06 170 LEU A C 1
ATOM 1355 O O . LEU A 1 170 ? 17.827 1.449 -7.241 1.00 96.06 170 LEU A O 1
ATOM 1359 N N . ASN A 1 171 ? 17.245 -0.295 -8.522 1.00 96.00 171 ASN A N 1
ATOM 1360 C CA . ASN A 1 171 ? 16.305 -0.858 -7.553 1.00 96.00 171 ASN A CA 1
ATOM 1361 C C . ASN A 1 171 ? 17.002 -1.227 -6.239 1.00 96.00 171 ASN A C 1
ATOM 1363 O O . ASN A 1 171 ? 16.474 -0.941 -5.170 1.00 96.00 171 ASN A O 1
ATOM 1367 N N . LEU A 1 172 ? 18.198 -1.819 -6.304 1.00 97.25 172 LEU A N 1
ATOM 1368 C CA . LEU A 1 172 ? 18.988 -2.134 -5.113 1.00 97.25 172 LEU A CA 1
ATOM 1369 C C . LEU A 1 172 ? 19.448 -0.872 -4.382 1.00 97.25 172 LEU A C 1
ATOM 1371 O O . LEU A 1 172 ? 19.398 -0.841 -3.156 1.00 97.25 172 LEU A O 1
ATOM 1375 N N . ALA A 1 173 ? 19.854 0.168 -5.114 1.00 96.94 173 ALA A N 1
ATOM 1376 C CA . ALA A 1 173 ? 20.207 1.447 -4.508 1.00 96.94 173 ALA A CA 1
ATOM 1377 C C . ALA A 1 173 ? 19.006 2.089 -3.793 1.00 96.94 173 ALA A C 1
ATOM 1379 O O . ALA A 1 173 ? 19.164 2.589 -2.687 1.00 96.94 173 ALA A O 1
ATOM 1380 N N . MET A 1 174 ? 17.811 2.034 -4.389 1.00 95.31 174 MET A N 1
ATOM 1381 C CA . MET A 1 174 ? 16.594 2.612 -3.810 1.00 95.31 174 MET A CA 1
ATOM 1382 C C . MET A 1 174 ? 16.037 1.812 -2.630 1.00 95.31 174 MET A C 1
ATOM 1384 O O . MET A 1 174 ? 15.498 2.408 -1.711 1.00 95.31 174 MET A O 1
ATOM 1388 N N . LEU A 1 175 ? 16.146 0.480 -2.645 1.00 91.12 175 LEU A N 1
ATOM 1389 C CA . LEU A 1 175 ? 15.677 -0.373 -1.543 1.00 91.12 175 LEU A CA 1
ATOM 1390 C C . LEU A 1 175 ? 16.587 -0.322 -0.310 1.00 91.12 175 LEU A C 1
ATOM 1392 O O . LEU A 1 175 ? 16.153 -0.685 0.778 1.00 91.12 175 LEU A O 1
ATOM 1396 N N . ALA A 1 176 ? 17.854 0.053 -0.491 1.00 83.81 176 ALA A N 1
ATOM 1397 C CA . ALA A 1 176 ? 18.830 0.153 0.589 1.00 83.81 176 ALA A CA 1
ATOM 1398 C C . ALA A 1 176 ? 18.821 1.519 1.306 1.00 83.81 176 ALA A C 1
ATOM 1400 O O . ALA A 1 176 ? 19.590 1.697 2.253 1.00 83.81 176 ALA A O 1
ATOM 1401 N N . LEU A 1 177 ? 17.999 2.464 0.838 1.00 62.47 177 LEU A N 1
ATOM 1402 C CA . LEU A 1 177 ? 17.767 3.783 1.436 1.00 62.47 177 LEU A CA 1
ATOM 1403 C C . LEU A 1 177 ? 16.525 3.750 2.331 1.00 62.47 177 LEU A C 1
ATOM 1405 O O . LEU A 1 177 ? 16.595 4.367 3.416 1.00 62.47 177 LEU A O 1
#

Foldseek 3Di:
DVVVVCCCVPPNPDDLVVLLPVVVVCCCCVCPVVVVVLVVVLVCLQQAVVLQVVCVLVVHDSVPDDDSVVSVVDLVSVCVQQVLSVVPCVCVVVVVPVSRCRQQHDPDDADPSPRHRDSSPSSHDPDDDDDDDDDDPQVVQQVDADPVCGRVSPCVSVCCSPDPVVVVVVVVVVVVD

Sequence (177 aa):
MLFSGWFHYHKAAPKLAWFQDVESMLNHHLAGLLGLGSLSWAGHQVHLSLPINQFLNAGVDPKEIQLPHEFILNQDLLAQLYPSFAEGATPFFTLNWSKYADFLTFRGGLDPVTGGLWLTDTANHMYRTNWGIGHGLKDILEAHKGPFTGQVHKGLYEILTTSWHAQLSLNLAMLAL

Organism: Helianthus annuus (NCBI:txid4232)

Secondary structure (DSSP, 8-state):
-HHHHHHHHHTSPPPHHHHT-HHHHHHIIIIIIIIIHHHHHHHHIIIIIHHHHHHHHTT--TTTSPPHHHHHH-HHHHHHH-GGGGGTTHHHHTT-GGGGTTTS----SB-TTTSSB-HHHHT--------S----HHHHHHH--BTTTBTTTTTHHHHHHH-HHHHHHHHHHHHT-

InterPro domains:
  IPR001280 Photosystem I PsaA/PsaB [PF00223] (1-175)
  IPR001280 Photosystem I PsaA/PsaB [PR00257] (26-50)
  IPR001280 Photosystem I PsaA/PsaB [PR00257] (164-177)
  IPR036408 Photosystem I PsaA/PsaB superfamily [G3DSA:1.20.1130.10] (1-177)
  IPR036408 Photosystem I PsaA/PsaB superfamily [SSF81558] (1-176)

pLDDT: mean 89.88, std 12.67, range [27.53, 98.56]

=== Feature glossary ===
Each block in this record encodes a different view of the same protein. In brief:

Predicted aligned error. PAE(i, j) answers: if I align the predicted and true structures on residue i, how far off (in Å) do I expect residue j to be? A block-diagonal PAE matrix with low values on the blocks and high values off-diagonal is the signature of a multi-domain protein with confidently predicted domains but uncertain inter-domain orientation.

Contact-map, Ramachandran, and PAE plots. Plot images: a contact map (which residues are close in 3D, as an N×N binary image), a Ramachandran scatter (backbone torsion angles, revealing secondary-structure composition at a glance), and — for AlphaFold structures — a PAE heatmap (pairwise prediction confidence).

Backbone torsions (φ/ψ). φ (phi) and ψ (psi) are the two rotatable backbone dihedrals per residue: φ is the C(i-1)–N–Cα–C torsion, ψ is the N–Cα–C–N(i+1) torsion, both in degrees on (−180°, 180°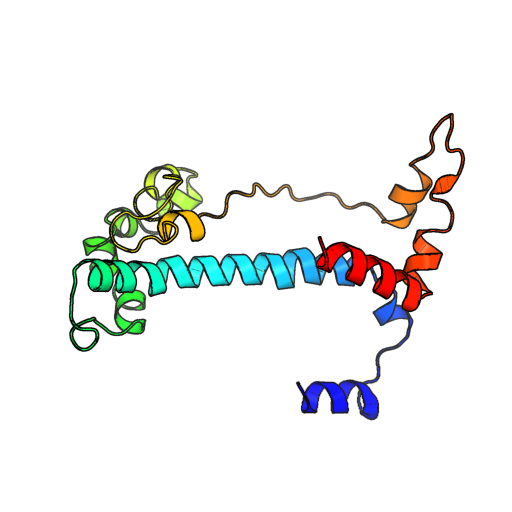]. α-helical residues cluster near (−60°, −45°); β-strand residues near (−120°, +130°). A Ramachandran plot is simply a scatter of (φ, ψ) for every residue.

Foldseek 3Di. A 3Di character summarizes, for each residue, the relative orientation of the Cα frame of its nearest spatial neighbor. Because it encodes fold topology rather than chemistry, 3Di alignments detect remote structural similarity that sequence alignment misses.

Radius of gyration, Cα contacts, bounding box. Three whole-structure scalars: the radius of gyration (RMS distance of Cα from centroid, in Å), the count of Cα–Cα contacts (pairs closer than 8 Å and separated by more than four residues in sequence — i.e. tertiary, not local, contacts), and the bounding-box dimensions. Together they distinguish compact globular folds from extended fibres or disordered chains.

Sequence. Sequence gives the chain of amino acids in standard one-letter code (A=alanine, C=cysteine, …, Y=tyrosine), read N→C. It is the only feature that is directly encoded by the gene; all structural features are derived from the folded form of this sequence.

mmCIF coordinates. Atomic coordinates in PDBx/mmCIF format — the same representation the Protein Data Bank distributes. Each line of the _atom_site loop places one backbone atom in Cartesian space (units: ångströms, origin: arbitrary).

Secondary structure (3-state, P-SEA). Three-state secondary structure (P-SEA) collapses the eight DSSP classes into helix (a), strand (b), and coil (c). P-SEA assigns these from Cα geometry alone — distances and angles — without requiring backbone oxygens, so it works on any Cα trace.

InterPro / GO / CATH / organism. Functional annotations link the protein to curated databases. InterPro entries identify conserved domains and families by matching the sequence against member-database signatures (Pfam, PROSITE, CDD, …). Gene Ontology (GO) terms describe molecular function, biological process, and cellular component in a controlled vocabulary. CATH places the structure in a hierarchical fold classification (Class/Architecture/Topology/Homologous-superfamily). The organism is the source species.

B-factor. B-factor (Debye–Waller factor) reflects atomic displacement in the crystal lattice. It is an experimental observable (units Å²), not a prediction; low values mean the atom is pinned down, high values mean it moves or is heterogeneous across the crystal.

Rendered structure images. Structure images are PyMOL renders from six orthogonal camera directions. Cartoon representation draws helices as coils and strands as arrows; sticks shows the backbone as bonds; surface shows the solvent-excluded envelope. Rainbow coloring maps sequence position to hue (blue→red, N→C); chain coloring assigns a distinct color per polypeptide.

Solvent-accessible surface area. Solvent-accessible surface area (SASA) is the area in Å² traced out by the centre of a 1.4 Å probe sphere (a water molecule) rolled over the protein's van der Waals surface (Shrake–Rupley / Lee–Richards construction). Buried residues have near-zero SASA; fully exposed residues can exceed 200 Å². The total SASA scales roughly with the number of surface residues.

Secondary structure (8-state, DSSP). The SS8 string is DSSP's per-residue secondary-structure call. α-helix (H) means an i→i+4 H-bond ladder; β-strand (E) means the residue participates in a β-sheet; 3₁₀ (G) and π (I) are tighter and wider helices; T/S are turns/bends; '-' is loop.

pLDDT. For AlphaFold models, the B-factor field carries pLDDT — the model's own estimate of local accuracy on a 0–100 scale. Regions with pLDDT<50 should be treated as essentially unmodeled; they often correspond to intrinsically disordered segments.

Nearest PDB structures. Nearest PDB neighbors are the top structural matches found by Foldseek when searching this structure against the entire Protein Data Bank. Each hit reports a TM-score (0 to 1; >0.5 almost always implies the same fold) and an E-value. These are *structural* homologs — they may share no detectable sequence similarity.